Protein AF-A0AAW1QXX3-F1 (afdb_monomer_lite)

Secondary structure (DSSP, 8-state):
-HHHHHHHHHHHHHHHHHHHHHHH--SSHHHHHHHHHHHHHHHHHHHHHHHHHHHHHHHHHHHHHHHHHHHHHHHHHHHHHHHHHHHHHHHT--S-HHHHHHHHHHHHHTSTT--EEEEESS--EES-GGG-TTPPPTTSS---S-EEEEEEESSSS-EEEEEEEE--TTTS-SSPPPHHHHHHHHHHHHHHHHHHHHHHHHHHHHHHS----HHHHHHHHHHHHHHHHHHTS----------------HHHHHHHHHHHHHHHHHHHHHHHHHHHHHHHHHHHHHHHHHH-SS--HHHHHHHHHHHHHTT----SHHHHHHHHHSHHHHHHHHT--TTTHHHH-----

pLDDT: mean 86.52, std 12.19, range [36.91, 98.19]

Foldseek 3Di:
DVVVVCCVPCVVLQVVLLVVLVVVVDPDSVVSSVVSSVVVVVVVVVVVVVVVVVVVVVVVVVVVVVVVVVVVVVVVVVLVVLLVVLLVVLLPDDFFLVVSQVSLQVSLVPDAFWLGKHKAFDADFFQWLVVDPPDQDPVNDDWAATKHKDFQALDDPRGPMIIIIINTPPRGDSHGDDPVSNVSNNSSSVSSSVSLNVLVVVLVVLVPPDPPQVLVVVLVVLVVVVVVVVVPDPPDPDPPDDDDDDPPDVVNVVVVVVVVVVVVVSVVVSLLSVLVSCVSCLVVVLSNLSSPPDDDPVRVVVLQVLCVLLVHHDDDSVVSSVLSNDPVSNVSSNPVDPVVVVVVPPPPD

Organism: NCBI:txid381761

Sequence (349 aa):
MDVQYLQRMVGDGLAQGCAAVTAAQPDAPVEALAVYLQGQQARVRHAEALRDAERQAVAARTQALQAAEGAARAAAAEAAAQREAALAGLLACTSDVFGLYQQAVDACMALKGVGAAYVAAAALDIPNVAYEPGTVFFRRFPRVGALHAVAVHAGEADTHALLCVDTLLPCGSGAALSSGDRGFMRQVAERMRAVLAGMLAAQAAARAAPLGVPQLEELEALERKSQAEQAHAPKEADPEEPKQASESTPEAEAQAVAAMQARLDSALGMLAHAQAAVAAVRDAAVAEVRLLLHAPPGTCFLMQAVLAALHQSSKTWPACRAELLGSAFWAAVAVHDASAASSEQGLSL

Structure (mmCIF, N/CA/C/O backbone):
data_AF-A0AAW1QXX3-F1
#
_entry.id   AF-A0AAW1QXX3-F1
#
loop_
_atom_site.group_PDB
_atom_site.id
_atom_site.type_symbol
_atom_site.label_atom_id
_atom_site.label_alt_id
_atom_site.label_comp_id
_atom_site.label_asym_id
_atom_site.label_entity_id
_atom_site.label_seq_id
_atom_site.pdbx_PDB_ins_code
_atom_site.Cartn_x
_atom_site.Cartn_y
_atom_site.Cartn_z
_atom_site.occupancy
_atom_site.B_iso_or_equiv
_atom_site.auth_seq_id
_atom_site.auth_comp_id
_atom_site.auth_asym_id
_atom_site.auth_atom_id
_atom_site.pdbx_PDB_model_num
ATOM 1 N N . MET A 1 1 ? 25.186 -2.367 -83.196 1.00 65.88 1 MET A N 1
ATOM 2 C CA . MET A 1 1 ? 24.753 -2.035 -81.816 1.00 65.88 1 MET A CA 1
ATOM 3 C C . MET A 1 1 ? 25.874 -2.238 -80.793 1.00 65.88 1 MET A C 1
ATOM 5 O O . MET A 1 1 ? 25.728 -1.804 -79.658 1.00 65.88 1 MET A O 1
ATOM 9 N N . ASP A 1 2 ? 27.018 -2.802 -81.182 1.00 82.94 2 ASP A N 1
ATOM 10 C CA . ASP A 1 2 ? 28.006 -3.316 -80.222 1.00 82.94 2 ASP A CA 1
ATOM 11 C C . ASP A 1 2 ? 28.905 -2.242 -79.606 1.00 82.94 2 ASP A C 1
ATOM 13 O O . ASP A 1 2 ? 29.304 -2.355 -78.452 1.00 82.94 2 ASP A O 1
ATOM 17 N N . VAL A 1 3 ? 29.156 -1.145 -80.328 1.00 90.50 3 VAL A N 1
ATOM 18 C CA . VAL A 1 3 ? 30.026 -0.061 -79.841 1.00 90.50 3 VAL A CA 1
ATOM 19 C C . VAL A 1 3 ? 29.435 0.625 -78.604 1.00 90.50 3 VAL A C 1
ATOM 21 O O . VAL A 1 3 ? 30.139 0.815 -77.619 1.00 90.50 3 VAL A O 1
ATOM 24 N N . GLN A 1 4 ? 28.134 0.937 -78.609 1.00 92.44 4 GLN A N 1
ATOM 25 C CA . GLN A 1 4 ? 27.473 1.573 -77.460 1.00 92.44 4 GLN A CA 1
ATOM 26 C C . GLN A 1 4 ? 27.360 0.629 -76.257 1.00 92.44 4 GLN A C 1
ATOM 28 O O . GLN A 1 4 ? 27.454 1.076 -75.116 1.00 92.44 4 GLN A O 1
ATOM 33 N N . TYR A 1 5 ? 27.171 -0.670 -76.501 1.00 92.69 5 TYR A N 1
ATOM 34 C CA . TYR A 1 5 ? 27.140 -1.679 -75.445 1.00 92.69 5 TYR A CA 1
ATOM 35 C C . TYR A 1 5 ? 28.506 -1.804 -74.757 1.00 92.69 5 TYR A C 1
ATOM 37 O O . TYR A 1 5 ? 28.590 -1.712 -73.534 1.00 92.69 5 TYR A O 1
ATOM 45 N N . LEU A 1 6 ? 29.588 -1.913 -75.537 1.00 91.12 6 LEU A N 1
ATOM 46 C CA . LEU A 1 6 ? 30.953 -1.986 -75.007 1.00 91.12 6 LEU A CA 1
ATOM 47 C C . LEU A 1 6 ? 31.357 -0.700 -74.277 1.00 91.12 6 LEU A C 1
ATOM 49 O O . LEU A 1 6 ? 31.899 -0.768 -73.175 1.00 91.12 6 LEU A O 1
ATOM 53 N N . GLN A 1 7 ? 31.031 0.469 -74.834 1.00 93.25 7 GLN A N 1
ATOM 54 C CA . GLN A 1 7 ? 31.285 1.754 -74.175 1.00 93.25 7 GLN A CA 1
ATOM 55 C C . GLN A 1 7 ? 30.587 1.849 -72.813 1.00 93.25 7 GLN A C 1
ATOM 57 O O . GLN A 1 7 ? 31.207 2.290 -71.852 1.00 93.25 7 GLN A O 1
ATOM 62 N N . ARG A 1 8 ? 29.335 1.387 -72.699 1.00 94.00 8 ARG A N 1
ATOM 63 C CA . ARG A 1 8 ? 28.586 1.418 -71.431 1.00 94.00 8 ARG A CA 1
ATOM 64 C C . ARG A 1 8 ? 29.075 0.402 -70.402 1.00 94.00 8 ARG A C 1
ATOM 66 O O . ARG A 1 8 ? 29.039 0.697 -69.216 1.00 94.00 8 ARG A O 1
ATOM 73 N N . MET A 1 9 ? 29.485 -0.789 -70.835 1.00 91.88 9 MET A N 1
ATOM 74 C CA . MET A 1 9 ? 29.829 -1.882 -69.918 1.00 91.88 9 MET A CA 1
ATOM 75 C C . MET A 1 9 ? 31.265 -1.809 -69.401 1.00 91.88 9 MET A C 1
ATOM 77 O O . MET A 1 9 ? 31.511 -2.152 -68.248 1.00 91.88 9 MET A O 1
ATOM 81 N N . VAL A 1 10 ? 32.216 -1.403 -70.249 1.00 94.00 10 VAL A N 1
ATOM 82 C CA . VAL A 1 10 ? 33.651 -1.445 -69.913 1.00 94.00 10 VAL A CA 1
ATOM 83 C C . VAL A 1 10 ? 34.390 -0.139 -70.177 1.00 94.00 10 VAL A C 1
ATOM 85 O O . VAL A 1 10 ? 35.541 -0.027 -69.767 1.00 94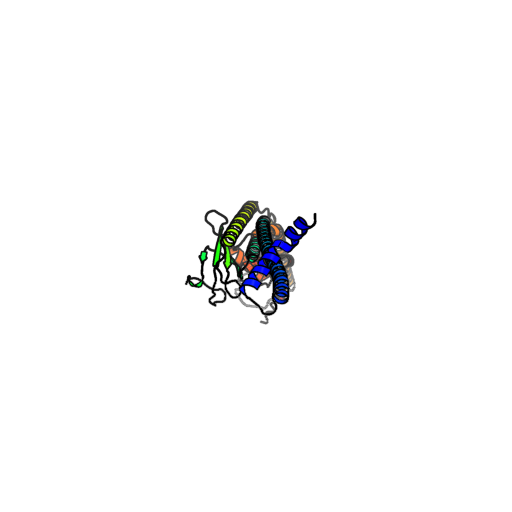.00 10 VAL A O 1
ATOM 88 N N . GLY A 1 11 ? 33.761 0.843 -70.834 1.00 94.19 11 GLY A N 1
ATOM 89 C CA . GLY A 1 11 ? 34.428 2.065 -71.292 1.00 94.19 11 GLY A CA 1
ATOM 90 C C . GLY A 1 11 ? 35.169 2.806 -70.180 1.00 94.19 11 GLY A C 1
ATOM 91 O O . GLY A 1 11 ? 36.365 3.052 -70.311 1.00 94.19 11 GLY A O 1
ATOM 92 N N . ASP A 1 12 ? 34.495 3.083 -69.064 1.00 94.25 12 ASP A N 1
ATOM 93 C CA . ASP A 1 12 ? 35.073 3.870 -67.968 1.00 94.25 12 ASP A CA 1
ATOM 94 C C . ASP A 1 12 ? 36.167 3.110 -67.205 1.00 94.25 12 ASP A C 1
ATOM 96 O O . ASP A 1 12 ? 37.239 3.657 -66.944 1.00 94.25 12 ASP A O 1
ATOM 100 N N . GLY A 1 13 ? 35.928 1.834 -66.881 1.00 94.44 13 GLY A N 1
ATOM 101 C CA . GLY A 1 13 ? 36.907 0.995 -66.181 1.00 94.44 13 GLY A CA 1
ATOM 102 C C . GLY A 1 13 ? 38.162 0.752 -67.019 1.00 94.44 13 GLY A C 1
ATOM 103 O O . GLY A 1 13 ? 39.280 0.885 -66.521 1.00 94.44 13 GLY A O 1
ATOM 104 N N . LEU A 1 14 ? 37.989 0.476 -68.318 1.00 96.44 14 LEU A N 1
ATOM 105 C CA . LEU A 1 14 ? 39.098 0.286 -69.251 1.00 96.44 14 LEU A CA 1
ATOM 106 C C . LEU A 1 14 ? 39.882 1.586 -69.459 1.00 96.44 14 LEU A C 1
ATOM 108 O O . LEU A 1 14 ? 41.107 1.554 -69.424 1.00 96.44 14 LEU A O 1
ATOM 112 N N . ALA A 1 15 ? 39.208 2.730 -69.619 1.00 97.44 15 ALA A N 1
ATOM 113 C CA . ALA A 1 15 ? 39.870 4.027 -69.762 1.00 97.44 15 ALA A CA 1
ATOM 114 C C . ALA A 1 15 ? 40.703 4.394 -68.520 1.00 97.44 15 ALA A C 1
ATOM 116 O O . ALA A 1 15 ? 41.858 4.803 -68.655 1.00 97.44 15 ALA A O 1
ATOM 117 N N . GLN A 1 16 ? 40.155 4.198 -67.315 1.00 96.81 16 GLN A N 1
ATOM 118 C CA . GLN A 1 16 ? 40.867 4.430 -66.051 1.00 96.81 16 GLN A CA 1
ATOM 119 C C . GLN A 1 16 ? 42.049 3.472 -65.867 1.00 96.81 16 GLN A C 1
ATOM 121 O O . GLN A 1 16 ? 43.128 3.899 -65.456 1.00 96.81 16 GLN A O 1
ATOM 126 N N . GLY A 1 17 ? 41.868 2.195 -66.211 1.00 97.31 17 GLY A N 1
ATOM 127 C CA . GLY A 1 17 ? 42.937 1.201 -66.163 1.00 97.31 17 GLY A CA 1
ATOM 128 C C . GLY A 1 17 ? 44.068 1.516 -67.134 1.00 97.31 17 GLY A C 1
ATOM 129 O O . GLY A 1 17 ? 45.230 1.517 -66.733 1.00 97.31 17 GLY A O 1
ATOM 130 N N . CYS A 1 18 ? 43.745 1.862 -68.384 1.00 97.44 18 CYS A N 1
ATOM 131 C CA . CYS A 1 18 ? 44.732 2.288 -69.373 1.00 97.44 18 CYS A CA 1
ATOM 132 C C . CYS A 1 18 ? 45.512 3.513 -68.881 1.00 97.44 18 CYS A C 1
ATOM 134 O O . CYS A 1 18 ? 46.738 3.497 -68.920 1.00 97.44 18 CYS A O 1
ATOM 136 N N . ALA A 1 19 ? 44.828 4.530 -68.342 1.00 97.69 19 ALA A N 1
ATOM 137 C CA . ALA A 1 19 ? 45.480 5.713 -67.780 1.00 97.69 19 ALA A CA 1
ATOM 138 C C . ALA A 1 19 ? 46.432 5.369 -66.617 1.00 97.69 19 ALA A C 1
ATOM 140 O O . ALA A 1 19 ? 47.554 5.876 -66.568 1.00 97.69 19 ALA A O 1
ATOM 141 N N . ALA A 1 20 ? 46.020 4.477 -65.708 1.00 97.12 20 ALA A N 1
ATOM 142 C CA . ALA A 1 20 ? 46.848 4.030 -64.587 1.00 97.12 20 ALA A CA 1
ATOM 143 C C . ALA A 1 20 ? 48.096 3.253 -65.047 1.00 97.12 20 ALA A C 1
ATOM 145 O O . ALA A 1 20 ? 49.189 3.480 -64.530 1.00 97.12 20 ALA A O 1
ATOM 146 N N . VAL A 1 21 ? 47.956 2.376 -66.046 1.00 97.81 21 VAL A N 1
ATOM 147 C CA . VAL A 1 21 ? 49.076 1.613 -66.624 1.00 97.81 21 VAL A CA 1
ATOM 148 C C . VAL A 1 21 ? 50.040 2.530 -67.376 1.00 97.81 21 VAL A C 1
ATOM 150 O O . VAL A 1 21 ? 51.250 2.398 -67.211 1.00 97.81 21 VAL A O 1
ATOM 153 N N . THR A 1 22 ? 49.530 3.497 -68.148 1.00 97.62 22 THR A N 1
ATOM 154 C CA . THR A 1 22 ? 50.363 4.504 -68.827 1.00 97.62 22 THR A CA 1
ATOM 155 C C . THR A 1 22 ? 51.183 5.323 -67.832 1.00 97.62 22 THR A C 1
ATOM 157 O O . THR A 1 22 ? 52.349 5.602 -68.097 1.00 97.62 22 THR A O 1
ATOM 160 N N . ALA A 1 23 ? 50.603 5.678 -66.682 1.00 96.75 23 ALA A N 1
ATOM 161 C CA . ALA A 1 23 ? 51.307 6.417 -65.637 1.00 96.75 23 ALA A CA 1
ATOM 162 C C . ALA A 1 23 ? 52.401 5.584 -64.942 1.00 96.75 23 ALA A C 1
ATOM 164 O O . ALA A 1 23 ? 53.439 6.130 -64.579 1.00 96.75 23 ALA A O 1
ATOM 165 N N . ALA A 1 24 ? 52.180 4.279 -64.758 1.00 96.44 24 ALA A N 1
ATOM 166 C CA . ALA A 1 24 ? 53.107 3.391 -64.055 1.00 96.44 24 ALA A CA 1
ATOM 167 C C . ALA A 1 24 ? 54.228 2.809 -64.939 1.00 96.44 24 ALA A C 1
ATOM 169 O O . ALA A 1 24 ? 55.239 2.376 -64.397 1.00 96.44 24 ALA A O 1
ATOM 170 N N . GLN A 1 25 ? 54.045 2.781 -66.266 1.00 96.31 25 GLN A N 1
ATOM 171 C CA . GLN A 1 25 ? 54.985 2.220 -67.255 1.00 96.31 25 GLN A CA 1
ATOM 172 C C . GLN A 1 25 ? 55.567 0.836 -66.882 1.00 96.31 25 GLN A C 1
ATOM 174 O O . GLN A 1 25 ? 56.785 0.670 -66.852 1.00 96.31 25 GLN A O 1
ATOM 179 N N . PRO A 1 26 ? 54.730 -0.174 -66.581 1.00 96.88 26 PRO A N 1
ATOM 180 C CA . PRO A 1 26 ? 55.217 -1.507 -66.235 1.00 96.88 26 PRO A CA 1
ATOM 181 C C . PRO A 1 26 ? 55.776 -2.244 -67.463 1.00 96.88 26 PRO A C 1
ATOM 183 O O . PRO A 1 26 ? 55.286 -2.058 -68.577 1.00 96.88 26 PRO A O 1
ATOM 186 N N . ASP A 1 27 ? 56.716 -3.167 -67.241 1.00 97.38 27 ASP A N 1
ATOM 187 C CA . ASP A 1 27 ? 57.318 -3.995 -68.302 1.00 97.38 27 ASP A CA 1
ATOM 188 C C . ASP A 1 27 ? 56.286 -4.879 -69.038 1.00 97.38 27 ASP A C 1
ATOM 190 O O . ASP A 1 27 ? 56.450 -5.196 -70.216 1.00 97.38 27 ASP A O 1
ATOM 194 N N . ALA A 1 28 ? 55.188 -5.238 -68.359 1.00 97.56 28 ALA A N 1
ATOM 195 C CA . ALA A 1 28 ? 54.074 -6.024 -68.894 1.00 97.56 28 ALA A CA 1
ATOM 196 C C . ALA A 1 28 ? 52.734 -5.251 -68.785 1.00 97.56 28 ALA A C 1
ATOM 198 O O . ALA A 1 28 ? 51.940 -5.491 -67.868 1.00 97.56 28 ALA A O 1
ATOM 199 N N . PRO A 1 29 ? 52.430 -4.314 -69.707 1.00 95.69 29 PRO A N 1
ATOM 200 C CA . PRO A 1 29 ? 51.282 -3.405 -69.585 1.00 95.69 29 PRO A CA 1
ATOM 201 C C . PRO A 1 29 ? 49.917 -4.099 -69.652 1.00 95.69 29 PRO A C 1
ATOM 203 O O . PRO A 1 29 ? 48.974 -3.665 -68.991 1.00 95.69 29 PRO A O 1
ATOM 206 N N . VAL A 1 30 ? 49.797 -5.194 -70.409 1.00 97.00 30 VAL A N 1
ATOM 207 C CA . VAL A 1 30 ? 48.538 -5.951 -70.520 1.00 97.00 30 VAL A CA 1
ATOM 208 C C . VAL A 1 30 ? 48.231 -6.710 -69.227 1.00 97.00 30 VAL A C 1
ATOM 210 O O . VAL A 1 30 ? 47.093 -6.691 -68.761 1.00 97.00 30 VAL A O 1
ATOM 213 N N . GLU A 1 31 ? 49.241 -7.328 -68.610 1.00 96.81 31 GLU A N 1
ATOM 214 C CA . GLU A 1 31 ? 49.087 -8.013 -67.321 1.00 96.81 31 GLU A CA 1
ATOM 215 C C . GLU A 1 31 ? 48.754 -7.014 -66.210 1.00 96.81 31 GLU A C 1
ATOM 217 O O . GLU A 1 31 ? 47.824 -7.235 -65.433 1.00 96.81 31 GLU A O 1
ATOM 222 N N . ALA A 1 32 ? 49.434 -5.863 -66.193 1.00 96.25 32 ALA A N 1
ATOM 223 C CA . ALA A 1 32 ? 49.144 -4.784 -65.254 1.00 96.25 32 ALA A CA 1
ATOM 224 C C . ALA A 1 32 ? 47.707 -4.248 -65.397 1.00 96.25 32 ALA A C 1
ATOM 226 O O . ALA A 1 32 ? 47.039 -4.014 -64.388 1.00 96.25 32 ALA A O 1
ATOM 227 N N . LEU A 1 33 ? 47.197 -4.107 -66.629 1.00 96.31 33 LEU A N 1
ATOM 228 C CA . LEU A 1 33 ? 45.808 -3.708 -66.886 1.00 96.31 33 LEU A CA 1
ATOM 229 C C . LEU A 1 33 ? 44.807 -4.760 -66.389 1.00 96.31 33 LEU A C 1
ATOM 231 O O . LEU A 1 33 ? 43.801 -4.409 -65.772 1.00 96.31 33 LEU A O 1
ATOM 235 N N . ALA A 1 34 ? 45.080 -6.046 -66.620 1.00 96.31 34 ALA A N 1
ATOM 236 C CA . ALA A 1 34 ? 44.228 -7.134 -66.144 1.00 96.31 34 ALA A CA 1
ATOM 237 C C . ALA A 1 34 ? 44.153 -7.165 -64.607 1.00 96.31 34 ALA A C 1
ATOM 239 O O . ALA A 1 34 ? 43.057 -7.224 -64.044 1.00 96.31 34 ALA A O 1
ATOM 240 N N . VAL A 1 35 ? 45.301 -7.044 -63.928 1.00 96.62 35 VAL A N 1
ATOM 241 C CA . VAL A 1 35 ? 45.383 -6.952 -62.460 1.00 96.62 35 VAL A CA 1
ATOM 242 C C . VAL A 1 35 ? 44.643 -5.715 -61.946 1.00 96.62 35 VAL A C 1
ATOM 244 O O . VAL A 1 35 ? 43.907 -5.805 -60.960 1.00 96.62 35 VAL A O 1
ATOM 247 N N . TYR A 1 36 ? 44.775 -4.572 -62.628 1.00 96.94 36 TYR A N 1
ATOM 248 C CA . TYR A 1 36 ? 44.049 -3.351 -62.278 1.00 96.94 36 TYR A CA 1
ATOM 249 C C . TYR A 1 36 ? 42.531 -3.558 -62.317 1.00 96.94 36 TYR A C 1
ATOM 251 O O . TYR A 1 36 ? 41.851 -3.265 -61.333 1.00 96.94 36 TYR A O 1
ATOM 259 N N . LEU A 1 37 ? 41.996 -4.088 -63.422 1.00 96.25 37 LEU A N 1
ATOM 260 C CA . LEU A 1 37 ? 40.551 -4.276 -63.600 1.00 96.25 37 LEU A CA 1
ATOM 261 C C . LEU A 1 37 ? 39.976 -5.278 -62.587 1.00 96.25 37 LEU A C 1
ATOM 263 O O . LEU A 1 37 ? 38.908 -5.038 -62.019 1.00 96.25 37 LEU A O 1
ATOM 267 N N . GLN A 1 38 ? 40.706 -6.358 -62.289 1.00 95.44 38 GLN A N 1
ATOM 268 C CA . GLN A 1 38 ? 40.337 -7.304 -61.229 1.00 95.44 38 GLN A CA 1
ATOM 269 C C . GLN A 1 38 ? 40.319 -6.630 -59.848 1.00 95.44 38 GLN A C 1
ATOM 271 O O . GLN A 1 38 ? 39.362 -6.787 -59.084 1.00 95.44 38 GLN A O 1
ATOM 276 N N . GLY A 1 39 ? 41.341 -5.825 -59.542 1.00 95.25 39 GLY A N 1
ATOM 277 C CA . GLY A 1 39 ? 41.413 -5.048 -58.306 1.00 95.25 39 GLY A CA 1
ATOM 278 C C . GLY A 1 39 ? 40.286 -4.020 -58.183 1.00 95.25 39 GLY A C 1
ATOM 279 O O . GLY A 1 39 ? 39.710 -3.862 -57.105 1.00 95.25 39 GLY A O 1
ATOM 280 N N . GLN A 1 40 ? 39.920 -3.351 -59.279 1.00 94.62 40 GLN A N 1
ATOM 281 C CA . GLN A 1 40 ? 38.809 -2.400 -59.318 1.00 94.62 40 GLN A CA 1
ATOM 282 C C . GLN A 1 40 ? 37.475 -3.094 -59.024 1.00 94.62 40 GLN A C 1
ATOM 284 O O . GLN A 1 40 ? 36.719 -2.623 -58.172 1.00 94.62 40 GLN A O 1
ATOM 289 N N . GLN A 1 41 ? 37.207 -4.242 -59.652 1.00 94.69 41 GLN A N 1
ATOM 290 C CA . GLN A 1 41 ? 35.987 -5.011 -59.404 1.00 94.69 41 GLN A CA 1
ATOM 291 C C . GLN A 1 41 ? 35.882 -5.473 -57.942 1.00 94.69 41 GLN A C 1
ATOM 293 O O . GLN A 1 41 ? 34.813 -5.372 -57.337 1.00 94.69 41 GLN A O 1
ATOM 298 N N . ALA A 1 42 ? 36.988 -5.937 -57.348 1.00 95.19 42 ALA A N 1
ATOM 299 C CA . ALA A 1 42 ? 37.031 -6.325 -55.939 1.00 95.19 42 ALA A CA 1
ATOM 300 C C . ALA A 1 42 ? 36.762 -5.136 -54.998 1.00 95.19 42 ALA A C 1
ATOM 302 O O . ALA A 1 42 ? 35.992 -5.268 -54.046 1.00 95.19 42 ALA A O 1
ATOM 303 N N . ARG A 1 43 ? 37.337 -3.958 -55.286 1.00 95.00 43 ARG A N 1
ATOM 304 C CA . ARG A 1 43 ? 37.113 -2.727 -54.505 1.00 95.00 43 ARG A CA 1
ATOM 305 C C . ARG A 1 43 ? 35.662 -2.260 -54.553 1.00 95.00 43 ARG A C 1
ATOM 307 O O . ARG A 1 43 ? 35.134 -1.884 -53.512 1.00 95.00 43 ARG A O 1
ATOM 314 N N . VAL A 1 44 ? 35.019 -2.301 -55.723 1.00 94.25 44 VAL A N 1
ATOM 315 C CA . VAL A 1 44 ? 33.600 -1.926 -55.867 1.00 94.25 44 VAL A CA 1
ATOM 316 C C . VAL A 1 44 ? 32.715 -2.864 -55.050 1.00 94.25 44 VAL A C 1
ATOM 318 O O . VAL A 1 44 ? 31.955 -2.386 -54.215 1.00 94.25 44 VAL A O 1
ATOM 321 N N . ARG A 1 45 ? 32.890 -4.186 -55.193 1.00 96.06 45 ARG A N 1
ATOM 322 C CA . ARG A 1 45 ? 32.130 -5.180 -54.411 1.00 96.06 45 ARG A CA 1
ATOM 323 C C . ARG A 1 45 ? 32.322 -5.010 -52.906 1.00 96.06 45 ARG A C 1
ATOM 325 O O . ARG A 1 45 ? 31.362 -5.090 -52.151 1.00 96.06 45 ARG A O 1
ATOM 332 N N . HIS A 1 46 ? 33.555 -4.762 -52.466 1.00 95.06 46 HIS A N 1
ATOM 333 C CA . HIS A 1 46 ? 33.846 -4.509 -51.057 1.00 95.06 46 HIS A CA 1
ATOM 334 C C . HIS A 1 46 ? 33.191 -3.211 -50.560 1.00 95.06 46 HIS A C 1
ATOM 336 O O . HIS A 1 46 ? 32.610 -3.193 -49.480 1.00 95.06 46 HIS A O 1
ATOM 342 N N . ALA A 1 47 ? 33.239 -2.132 -51.347 1.00 95.19 47 ALA A N 1
ATOM 343 C CA . ALA A 1 47 ? 32.594 -0.867 -51.000 1.00 95.19 47 ALA A CA 1
ATOM 344 C C . ALA A 1 47 ? 31.061 -0.983 -50.940 1.00 95.19 47 ALA A C 1
ATOM 346 O O . ALA A 1 47 ? 30.440 -0.388 -50.061 1.00 95.19 47 ALA A O 1
ATOM 347 N N . GLU A 1 48 ? 30.446 -1.750 -51.841 1.00 96.62 48 GLU A N 1
ATOM 348 C CA . GLU A 1 48 ? 29.012 -2.063 -51.804 1.00 96.62 48 GLU A CA 1
ATOM 349 C C . GLU A 1 48 ? 28.656 -2.890 -50.567 1.00 96.62 48 GLU A C 1
ATOM 351 O O . GLU A 1 48 ? 27.768 -2.496 -49.815 1.00 96.62 48 GLU A O 1
ATOM 356 N N . ALA A 1 49 ? 29.415 -3.955 -50.285 1.00 96.94 49 ALA A N 1
ATOM 357 C CA . ALA A 1 49 ? 29.217 -4.778 -49.095 1.00 96.94 49 ALA A CA 1
ATOM 358 C C . ALA A 1 49 ? 29.341 -3.966 -47.794 1.00 96.94 49 ALA A C 1
ATOM 360 O O . ALA A 1 49 ? 28.533 -4.144 -46.885 1.00 96.94 49 ALA A O 1
ATOM 361 N N . LEU A 1 50 ? 30.306 -3.040 -47.712 1.00 96.94 50 LEU A N 1
ATOM 362 C CA . LEU A 1 50 ? 30.436 -2.127 -46.573 1.00 96.94 50 LEU A CA 1
ATOM 363 C C . LEU A 1 50 ? 29.221 -1.203 -46.436 1.00 96.94 50 LEU A C 1
ATOM 365 O O . LEU A 1 50 ? 28.686 -1.073 -45.340 1.00 96.94 50 LEU A O 1
ATOM 369 N N . ARG A 1 51 ? 28.745 -0.598 -47.531 1.00 97.75 51 ARG A N 1
ATOM 370 C CA . ARG A 1 51 ? 27.555 0.273 -47.506 1.00 97.75 51 ARG A CA 1
ATOM 371 C C . ARG A 1 51 ? 26.299 -0.484 -47.092 1.00 97.75 51 ARG A C 1
ATOM 373 O O . ARG A 1 51 ? 25.484 0.054 -46.345 1.00 97.75 51 ARG A O 1
ATOM 380 N N . ASP A 1 52 ? 26.127 -1.710 -47.568 1.00 97.38 52 ASP A N 1
ATOM 381 C CA . ASP A 1 52 ? 24.983 -2.539 -47.197 1.00 97.38 52 ASP A CA 1
ATOM 382 C C . ASP A 1 52 ? 25.070 -2.983 -45.734 1.00 97.38 52 ASP A C 1
ATOM 384 O O . ASP A 1 52 ? 24.070 -2.904 -45.018 1.00 97.38 52 ASP A O 1
ATOM 388 N N . ALA A 1 53 ? 26.263 -3.341 -45.249 1.00 97.69 53 ALA A N 1
ATOM 389 C CA . ALA A 1 53 ? 26.496 -3.631 -43.836 1.00 97.69 53 ALA A CA 1
ATOM 390 C C . ALA A 1 53 ? 26.217 -2.408 -42.942 1.00 97.69 53 ALA A C 1
ATOM 392 O O . ALA A 1 53 ? 25.546 -2.535 -41.919 1.00 97.69 53 ALA A O 1
ATOM 393 N N . GLU A 1 54 ? 26.656 -1.210 -43.339 1.00 97.44 54 GLU A N 1
ATOM 394 C CA . GLU A 1 54 ? 26.361 0.043 -42.631 1.00 97.44 54 GLU A CA 1
ATOM 395 C C . GLU A 1 54 ? 24.858 0.344 -42.604 1.00 97.44 54 GLU A C 1
ATOM 397 O O . GLU A 1 54 ? 24.310 0.669 -41.549 1.00 97.44 54 GLU A O 1
ATOM 402 N N . ARG A 1 55 ? 24.157 0.184 -43.735 1.00 98.19 55 ARG A N 1
ATOM 403 C CA . ARG A 1 55 ? 22.695 0.357 -43.807 1.00 98.19 55 ARG A CA 1
ATOM 404 C C . ARG A 1 55 ? 21.966 -0.622 -42.895 1.00 98.19 55 ARG A C 1
ATOM 406 O O . ARG A 1 55 ? 21.051 -0.212 -42.183 1.00 98.19 55 ARG A O 1
ATOM 413 N N . GLN A 1 56 ? 22.379 -1.888 -42.885 1.00 97.81 56 GLN A N 1
ATOM 414 C CA . GLN A 1 56 ? 21.814 -2.906 -42.001 1.00 97.81 56 GLN A CA 1
ATOM 415 C C . GLN A 1 56 ? 22.087 -2.586 -40.528 1.00 97.81 56 GLN A C 1
ATOM 417 O O . GLN A 1 56 ? 21.175 -2.683 -39.711 1.00 97.81 56 GLN A O 1
ATOM 422 N N . ALA A 1 57 ? 23.298 -2.138 -40.187 1.00 97.62 57 ALA A N 1
ATOM 423 C CA . ALA A 1 57 ? 23.652 -1.755 -38.822 1.00 97.62 57 ALA A CA 1
ATOM 424 C C . ALA A 1 57 ? 22.842 -0.544 -38.330 1.00 97.62 57 ALA A C 1
ATOM 426 O O . ALA A 1 57 ? 22.348 -0.549 -37.200 1.00 97.62 57 ALA A O 1
ATOM 427 N N . VAL A 1 58 ? 22.652 0.476 -39.176 1.00 98.19 58 VAL A N 1
ATOM 428 C CA . VAL A 1 58 ? 21.804 1.636 -38.856 1.00 98.19 58 VAL A CA 1
ATOM 429 C C . VAL A 1 58 ? 20.347 1.208 -38.687 1.00 98.19 58 VAL A C 1
ATOM 431 O O . VAL A 1 58 ? 19.738 1.558 -37.679 1.00 98.19 58 VAL A O 1
ATOM 434 N N . ALA A 1 59 ? 19.803 0.408 -39.609 1.00 97.88 59 ALA A N 1
ATOM 435 C CA . ALA A 1 59 ? 18.430 -0.088 -39.517 1.00 97.88 59 ALA A CA 1
ATOM 436 C C . ALA A 1 59 ? 18.201 -0.918 -38.242 1.00 97.88 59 ALA A C 1
ATOM 438 O O . ALA A 1 59 ? 17.235 -0.675 -37.518 1.00 97.88 59 ALA A O 1
ATOM 439 N N . ALA A 1 60 ? 19.123 -1.829 -37.916 1.00 97.94 60 ALA A N 1
ATOM 440 C CA . ALA A 1 60 ? 19.069 -2.637 -36.701 1.00 97.94 60 ALA A CA 1
ATOM 441 C C . ALA A 1 60 ? 19.146 -1.775 -35.433 1.00 97.94 60 ALA A C 1
ATOM 443 O O . ALA A 1 60 ? 18.382 -1.987 -34.493 1.00 97.94 60 ALA A O 1
ATOM 444 N N . ARG A 1 61 ? 20.018 -0.756 -35.410 1.00 98.00 61 ARG A N 1
ATOM 445 C CA . ARG A 1 61 ? 20.113 0.186 -34.285 1.00 98.00 61 ARG A CA 1
ATOM 446 C C . ARG A 1 61 ? 18.825 0.986 -34.111 1.00 98.00 61 ARG A C 1
ATOM 448 O O . ARG A 1 61 ? 18.354 1.122 -32.985 1.00 98.00 61 ARG A O 1
ATOM 455 N N . THR A 1 62 ? 18.245 1.497 -35.194 1.00 97.75 62 THR A N 1
ATOM 456 C CA . THR A 1 62 ? 16.971 2.228 -35.143 1.00 97.75 62 THR A CA 1
ATOM 457 C C . THR A 1 62 ? 15.842 1.330 -34.646 1.00 97.75 62 THR A C 1
ATOM 459 O O . THR A 1 62 ? 15.089 1.743 -33.767 1.00 97.75 62 THR A O 1
ATOM 462 N N . GLN A 1 63 ? 15.760 0.090 -35.133 1.00 98.12 63 GLN A N 1
ATOM 463 C CA . GLN A 1 63 ? 14.767 -0.879 -34.672 1.00 98.12 63 GLN A CA 1
ATOM 464 C C . GLN A 1 63 ? 14.947 -1.218 -33.185 1.00 98.12 63 GLN A C 1
ATOM 466 O O . GLN A 1 63 ? 13.966 -1.262 -32.446 1.00 98.12 63 GLN A O 1
ATOM 471 N N . ALA A 1 64 ? 16.186 -1.405 -32.722 1.00 97.81 64 ALA A N 1
ATOM 472 C CA . ALA A 1 64 ? 16.482 -1.669 -31.316 1.00 97.81 64 ALA A CA 1
ATOM 473 C C . ALA A 1 64 ? 16.096 -0.488 -30.410 1.00 97.81 64 ALA A C 1
ATOM 475 O O . ALA A 1 64 ? 15.525 -0.701 -29.342 1.00 97.81 64 ALA A O 1
ATOM 476 N N . LEU A 1 65 ? 16.351 0.751 -30.844 1.00 97.50 65 LEU A N 1
ATOM 477 C CA . LEU A 1 65 ? 15.934 1.953 -30.115 1.00 97.50 65 LEU A CA 1
ATOM 478 C C . LEU A 1 65 ? 14.408 2.067 -30.042 1.00 97.50 65 LEU A C 1
ATOM 480 O O . LEU A 1 65 ? 13.870 2.268 -28.958 1.00 97.50 65 LEU A O 1
ATOM 484 N N . GLN A 1 66 ? 13.704 1.860 -31.156 1.00 97.94 66 GLN A N 1
ATOM 485 C CA . GLN A 1 66 ? 12.238 1.879 -31.181 1.00 97.94 66 GLN A CA 1
ATOM 486 C C . GLN A 1 66 ? 11.630 0.782 -30.298 1.00 97.94 66 GLN A C 1
ATOM 488 O O . GLN A 1 66 ? 10.663 1.034 -29.581 1.00 97.94 66 GLN A O 1
ATOM 493 N N . ALA A 1 67 ? 12.210 -0.421 -30.306 1.00 97.75 67 ALA A N 1
ATOM 494 C CA . ALA A 1 67 ? 11.781 -1.513 -29.438 1.00 97.75 67 ALA A CA 1
ATOM 495 C C . ALA A 1 67 ? 12.019 -1.189 -27.954 1.00 97.75 67 ALA A C 1
ATOM 497 O O . ALA A 1 67 ? 11.134 -1.418 -27.131 1.00 97.75 67 ALA A O 1
ATOM 498 N N . ALA A 1 68 ? 13.175 -0.611 -27.612 1.00 97.06 68 ALA A N 1
ATOM 499 C CA . ALA A 1 68 ? 13.488 -0.190 -26.247 1.00 97.06 68 ALA A CA 1
ATOM 500 C C . ALA A 1 68 ? 12.552 0.929 -25.759 1.00 97.06 68 ALA A C 1
ATOM 502 O O . ALA A 1 68 ? 12.048 0.863 -24.639 1.00 97.06 68 ALA A O 1
ATOM 503 N N . GLU A 1 69 ? 12.261 1.922 -26.603 1.00 96.62 69 GLU A N 1
ATOM 504 C CA . GLU A 1 69 ? 11.289 2.979 -26.302 1.00 96.62 69 GLU A CA 1
ATOM 505 C C . GLU A 1 69 ? 9.872 2.422 -26.134 1.00 96.62 69 GLU A C 1
ATOM 507 O O . GLU A 1 69 ? 9.166 2.803 -25.199 1.00 96.62 69 GLU A O 1
ATOM 512 N N . GLY A 1 70 ? 9.457 1.499 -27.006 1.00 97.50 70 GLY A N 1
ATOM 513 C CA . GLY A 1 70 ? 8.167 0.817 -26.911 1.00 97.50 70 GLY A CA 1
ATOM 514 C C . GLY A 1 70 ? 8.028 0.029 -25.609 1.00 97.50 70 GLY A C 1
ATOM 515 O O . GLY A 1 70 ? 7.033 0.186 -24.901 1.00 97.50 70 GLY A O 1
ATOM 516 N N . ALA A 1 71 ? 9.050 -0.749 -25.246 1.00 96.81 71 ALA A N 1
ATOM 517 C CA . ALA A 1 71 ? 9.087 -1.502 -23.995 1.00 96.81 71 ALA A CA 1
ATOM 518 C C . ALA A 1 71 ? 9.066 -0.580 -22.764 1.00 96.81 71 ALA A C 1
ATOM 520 O O . ALA A 1 71 ? 8.321 -0.834 -21.819 1.00 96.81 71 ALA A O 1
ATOM 521 N N . ALA A 1 72 ? 9.819 0.525 -22.789 1.00 95.06 72 ALA A N 1
ATOM 522 C CA . ALA A 1 72 ? 9.821 1.508 -21.707 1.00 95.06 72 ALA A CA 1
ATOM 523 C C . ALA A 1 72 ? 8.447 2.177 -21.527 1.00 95.06 72 ALA A C 1
ATOM 525 O O . ALA A 1 72 ? 7.987 2.342 -20.397 1.00 95.06 72 ALA A O 1
ATOM 526 N N . ARG A 1 73 ? 7.761 2.520 -22.628 1.00 96.38 73 ARG A N 1
ATOM 527 C CA . ARG A 1 73 ? 6.395 3.070 -22.587 1.00 96.38 73 ARG A CA 1
ATOM 528 C C . ARG A 1 73 ? 5.385 2.057 -22.055 1.00 96.38 73 ARG A C 1
ATOM 530 O O . ARG A 1 73 ? 4.559 2.428 -21.227 1.00 96.38 73 ARG A O 1
ATOM 537 N N . ALA A 1 74 ? 5.462 0.801 -22.495 1.00 96.31 74 ALA A N 1
ATOM 538 C CA . ALA A 1 74 ? 4.582 -0.262 -22.016 1.00 96.31 74 ALA A CA 1
ATOM 539 C C . ALA A 1 74 ? 4.759 -0.505 -20.508 1.00 96.31 74 ALA A C 1
ATOM 541 O O . ALA A 1 74 ? 3.775 -0.501 -19.773 1.00 96.31 74 ALA A O 1
ATOM 542 N N . ALA A 1 75 ? 6.005 -0.601 -20.031 1.00 94.06 75 ALA A N 1
ATOM 543 C CA . ALA A 1 75 ? 6.305 -0.757 -18.608 1.00 94.06 75 ALA A CA 1
ATOM 544 C C . ALA A 1 75 ? 5.821 0.440 -17.768 1.00 94.06 75 ALA A C 1
ATOM 546 O O . ALA A 1 75 ? 5.301 0.261 -16.669 1.00 94.06 75 ALA A O 1
ATOM 547 N N . ALA A 1 76 ? 5.951 1.668 -18.284 1.00 92.44 76 ALA A N 1
ATOM 548 C CA . ALA A 1 76 ? 5.430 2.858 -17.613 1.00 92.44 76 ALA A CA 1
ATOM 549 C C . ALA A 1 76 ? 3.892 2.866 -17.541 1.00 92.44 76 ALA A C 1
ATOM 551 O O . ALA A 1 76 ? 3.333 3.239 -16.509 1.00 92.44 76 ALA A O 1
ATOM 552 N N . ALA A 1 77 ? 3.211 2.437 -18.608 1.00 95.75 77 ALA A N 1
ATOM 553 C CA . ALA A 1 77 ? 1.754 2.327 -18.640 1.00 95.75 77 ALA A CA 1
ATOM 554 C C . ALA A 1 77 ? 1.239 1.252 -17.671 1.00 95.75 77 ALA A C 1
ATOM 556 O O . ALA A 1 77 ? 0.279 1.495 -16.942 1.00 95.75 77 ALA A O 1
ATOM 557 N N . GLU A 1 78 ? 1.904 0.098 -17.608 1.00 95.12 78 GLU A N 1
ATOM 558 C CA . GLU A 1 78 ? 1.581 -0.964 -16.652 1.00 95.12 78 GLU A CA 1
ATOM 559 C C . GLU A 1 78 ? 1.769 -0.490 -15.204 1.00 95.12 78 GLU A C 1
ATOM 561 O O . GLU A 1 78 ? 0.866 -0.646 -14.383 1.00 95.12 78 GLU A O 1
ATOM 566 N N . ALA A 1 79 ? 2.889 0.174 -14.900 1.00 91.69 79 ALA A N 1
ATOM 567 C CA . ALA A 1 79 ? 3.132 0.741 -13.574 1.00 91.69 79 ALA A CA 1
ATOM 568 C C . ALA A 1 79 ? 2.079 1.796 -13.186 1.00 91.69 79 ALA A C 1
ATOM 570 O O . ALA A 1 79 ? 1.659 1.856 -12.030 1.00 91.69 79 ALA A O 1
ATOM 571 N N . ALA A 1 80 ? 1.623 2.620 -14.136 1.00 93.56 80 ALA A N 1
ATOM 572 C CA . ALA A 1 80 ? 0.542 3.576 -13.905 1.00 93.56 80 ALA A CA 1
ATOM 573 C C . ALA A 1 80 ? -0.803 2.875 -13.640 1.00 93.56 80 ALA A C 1
ATOM 575 O O . ALA A 1 80 ? -1.513 3.257 -12.713 1.00 93.56 80 ALA A O 1
ATOM 576 N N . ALA A 1 81 ? -1.126 1.820 -14.394 1.00 95.19 81 ALA A N 1
ATOM 577 C CA . ALA A 1 81 ? -2.342 1.034 -14.191 1.00 95.19 81 ALA A CA 1
ATOM 578 C C . ALA A 1 81 ? -2.354 0.321 -12.828 1.00 95.19 81 ALA A C 1
ATOM 580 O O . ALA A 1 81 ? -3.374 0.323 -12.142 1.00 95.19 81 ALA A O 1
ATOM 581 N N . GLN A 1 82 ? -1.218 -0.236 -12.399 1.00 94.94 82 GLN A N 1
ATOM 582 C CA . GLN A 1 82 ? -1.072 -0.853 -11.076 1.00 94.94 82 GLN A CA 1
ATOM 583 C C . GLN A 1 82 ? -1.274 0.163 -9.944 1.00 94.94 82 GLN A C 1
ATOM 585 O O . GLN A 1 82 ? -1.956 -0.136 -8.964 1.00 94.94 82 GLN A O 1
ATOM 590 N N . ARG A 1 83 ? -0.733 1.381 -10.089 1.00 95.62 83 ARG A N 1
ATOM 591 C CA . ARG A 1 83 ? -0.955 2.480 -9.133 1.00 95.62 83 ARG A CA 1
ATOM 592 C C . ARG A 1 83 ? -2.429 2.845 -9.030 1.00 95.62 83 ARG A C 1
ATOM 594 O O . ARG A 1 83 ? -2.946 2.945 -7.923 1.00 95.62 83 ARG A O 1
ATOM 601 N N . GLU A 1 84 ? -3.107 2.999 -10.162 1.00 95.38 84 GLU A N 1
ATOM 602 C CA . GLU A 1 84 ? -4.533 3.330 -10.175 1.00 95.38 84 GLU A CA 1
ATOM 603 C C . GLU A 1 84 ? -5.378 2.216 -9.542 1.00 95.38 84 GLU A C 1
ATOM 605 O O . GLU A 1 84 ? -6.253 2.488 -8.721 1.00 95.38 84 GLU A O 1
ATOM 610 N N . ALA A 1 85 ? -5.066 0.951 -9.841 1.00 95.06 85 ALA A N 1
ATOM 611 C CA . ALA A 1 85 ? -5.725 -0.196 -9.222 1.00 95.06 85 ALA A CA 1
ATOM 612 C C . ALA A 1 85 ? -5.524 -0.229 -7.697 1.00 95.06 85 ALA A C 1
ATOM 614 O O . ALA A 1 85 ? -6.473 -0.496 -6.959 1.00 95.06 85 ALA A O 1
ATOM 615 N N . ALA A 1 86 ? -4.322 0.095 -7.211 1.00 94.31 86 ALA A N 1
ATOM 616 C CA . ALA A 1 86 ? -4.045 0.195 -5.780 1.00 94.31 86 ALA A CA 1
ATOM 617 C C . ALA A 1 86 ? -4.848 1.330 -5.115 1.00 94.31 86 ALA A C 1
ATOM 619 O O . ALA A 1 86 ? -5.436 1.127 -4.053 1.00 94.31 86 ALA A O 1
ATOM 620 N N . LEU A 1 87 ? -4.943 2.502 -5.758 1.00 95.50 87 LEU A N 1
ATOM 621 C CA . LEU A 1 87 ? -5.758 3.624 -5.268 1.00 95.50 87 LEU A CA 1
ATOM 622 C C . LEU A 1 87 ? -7.251 3.281 -5.229 1.00 95.50 87 LEU A C 1
ATOM 624 O O . LEU A 1 87 ? -7.938 3.639 -4.270 1.00 95.50 87 LEU A O 1
ATOM 628 N N . ALA A 1 88 ? -7.751 2.570 -6.241 1.00 94.12 88 ALA A N 1
ATOM 629 C CA . ALA A 1 88 ? -9.124 2.078 -6.267 1.00 94.12 88 ALA A CA 1
ATOM 630 C C . ALA A 1 88 ? -9.383 1.051 -5.152 1.00 94.12 88 ALA A C 1
ATOM 632 O O . ALA A 1 88 ? -10.429 1.099 -4.506 1.00 94.12 88 ALA A O 1
ATOM 633 N N . GLY A 1 89 ? -8.413 0.171 -4.876 1.00 93.00 89 GLY A N 1
ATOM 634 C CA . GLY A 1 89 ? -8.480 -0.804 -3.785 1.00 93.00 89 GLY A CA 1
ATOM 635 C C . GLY A 1 89 ? -8.652 -0.154 -2.411 1.00 93.00 89 GLY A C 1
ATOM 636 O O . GLY A 1 89 ? -9.495 -0.597 -1.634 1.00 93.00 89 GLY A O 1
ATOM 637 N N . LEU A 1 90 ? -7.938 0.947 -2.147 1.00 92.94 90 LEU A N 1
ATOM 638 C CA . LEU A 1 90 ? -8.061 1.695 -0.888 1.00 92.94 90 LEU A CA 1
ATOM 639 C C . LEU A 1 90 ? -9.475 2.231 -0.665 1.00 92.94 90 LEU A C 1
ATOM 641 O O . LEU A 1 90 ? -10.003 2.129 0.437 1.00 92.94 90 LEU A O 1
ATOM 645 N N . LEU A 1 91 ? -10.102 2.774 -1.712 1.00 92.06 91 LEU A N 1
ATOM 646 C CA . LEU A 1 91 ? -11.468 3.299 -1.639 1.00 92.06 91 LEU A CA 1
ATOM 647 C C . LEU A 1 91 ? -12.515 2.210 -1.376 1.00 92.06 91 LEU A C 1
ATOM 649 O O . LEU A 1 91 ? -13.570 2.504 -0.821 1.00 92.06 91 LEU A O 1
ATOM 653 N N . ALA A 1 92 ? -12.230 0.966 -1.762 1.00 91.44 92 ALA A N 1
ATOM 654 C CA . ALA A 1 92 ? -13.102 -0.177 -1.510 1.00 91.44 92 ALA A CA 1
ATOM 655 C C . ALA A 1 92 ? -12.947 -0.759 -0.091 1.00 91.44 92 ALA A C 1
ATOM 657 O O . ALA A 1 92 ? -13.684 -1.675 0.278 1.00 91.44 92 ALA A O 1
ATOM 658 N N . CYS A 1 93 ? -12.003 -0.263 0.715 1.00 90.00 93 CYS A N 1
ATOM 659 C CA . CYS A 1 93 ? -11.782 -0.754 2.068 1.00 90.00 93 CYS A CA 1
ATOM 660 C C . CYS A 1 93 ? -12.892 -0.278 3.017 1.00 90.00 93 CYS A C 1
ATOM 662 O O . CYS A 1 93 ? -12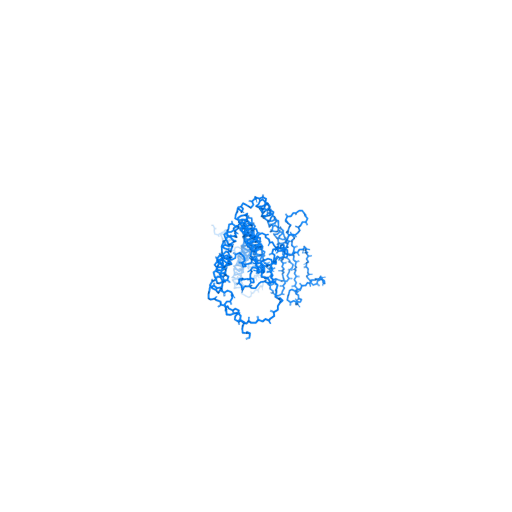.986 0.904 3.339 1.00 90.00 93 CYS A O 1
ATOM 664 N N . THR A 1 94 ? -13.719 -1.207 3.499 1.00 80.38 94 THR A N 1
ATOM 665 C CA . THR A 1 94 ? -14.825 -0.909 4.430 1.00 80.38 94 THR A CA 1
ATOM 666 C C . THR A 1 94 ? -14.706 -1.617 5.780 1.00 80.38 94 THR A C 1
ATOM 668 O O . THR A 1 94 ? -15.578 -1.464 6.631 1.00 80.38 94 THR A O 1
ATOM 671 N N . SER A 1 95 ? -13.663 -2.423 5.987 1.00 76.56 95 SER A N 1
ATOM 672 C CA . SER A 1 95 ? -13.608 -3.378 7.098 1.00 76.56 95 SER A CA 1
ATOM 673 C C . SER A 1 95 ? -13.040 -2.794 8.394 1.00 76.56 95 SER A C 1
ATOM 675 O O . SER A 1 95 ? -13.655 -2.937 9.450 1.00 76.56 95 SER A O 1
ATOM 677 N N . ASP A 1 96 ? -11.850 -2.196 8.329 1.00 88.25 96 ASP A N 1
ATOM 678 C CA . ASP A 1 96 ? -11.039 -1.801 9.484 1.00 88.25 96 ASP A CA 1
ATOM 679 C C . ASP A 1 96 ? -10.031 -0.705 9.079 1.00 88.25 96 ASP A C 1
ATOM 681 O O . ASP A 1 96 ? -9.419 -0.784 8.013 1.00 88.25 96 ASP A O 1
ATOM 685 N N . VAL A 1 97 ? -9.803 0.271 9.962 1.00 88.56 97 VAL A N 1
ATOM 686 C CA . VAL A 1 97 ? -8.731 1.277 9.875 1.00 88.56 97 VAL A CA 1
ATOM 687 C C . VAL A 1 97 ? -7.347 0.637 9.701 1.00 88.56 97 VAL A C 1
ATOM 689 O O . VAL A 1 97 ? -6.561 1.083 8.870 1.00 88.56 97 VAL A O 1
ATOM 692 N N . PHE A 1 98 ? -7.034 -0.438 10.427 1.00 87.69 98 PHE A N 1
ATOM 693 C CA . PHE A 1 98 ? -5.759 -1.150 10.273 1.00 87.69 98 PHE A CA 1
ATOM 694 C C . PHE A 1 98 ? -5.675 -1.898 8.941 1.00 87.69 98 PHE A C 1
ATOM 696 O O . PHE A 1 98 ? -4.601 -1.969 8.348 1.00 87.69 98 PHE A O 1
ATOM 703 N N . GLY A 1 99 ? -6.806 -2.406 8.442 1.00 90.25 99 GLY A N 1
ATOM 704 C CA . GLY A 1 99 ? -6.892 -2.985 7.102 1.00 90.25 99 GLY A CA 1
ATOM 705 C C . GLY A 1 99 ? -6.593 -1.943 6.023 1.00 90.25 99 GLY A C 1
ATOM 706 O O . GLY A 1 99 ? -5.801 -2.203 5.119 1.00 90.25 99 GLY A O 1
ATOM 707 N N . LEU A 1 100 ? -7.147 -0.737 6.169 1.00 92.31 100 LEU A N 1
ATOM 708 C CA . LEU A 1 100 ? -6.843 0.407 5.308 1.00 92.31 100 LEU A CA 1
ATOM 709 C C . LEU A 1 100 ? -5.356 0.786 5.372 1.00 92.31 100 LEU A C 1
ATOM 711 O O . LEU A 1 100 ? -4.737 1.029 4.338 1.00 92.31 100 LEU A O 1
ATOM 715 N N . TYR A 1 101 ? -4.764 0.812 6.569 1.00 92.81 101 TYR A N 1
ATOM 716 C CA . TYR A 1 101 ? -3.340 1.117 6.744 1.00 92.81 101 TYR A CA 1
ATOM 717 C C . TYR A 1 101 ? -2.450 0.070 6.085 1.00 92.81 101 TYR A C 1
ATOM 719 O O . TYR A 1 101 ? -1.497 0.435 5.402 1.00 92.81 101 TYR A O 1
ATOM 727 N N . GLN A 1 102 ? -2.778 -1.214 6.237 1.00 92.62 102 GLN A N 1
ATOM 728 C CA . GLN A 1 102 ? -2.029 -2.289 5.598 1.00 92.62 102 GLN A CA 1
ATOM 729 C C . GLN A 1 102 ? -2.106 -2.187 4.072 1.00 92.62 102 GLN A C 1
ATOM 731 O O . GLN A 1 102 ? -1.072 -2.225 3.418 1.00 92.62 102 GLN A O 1
ATOM 736 N N . GLN A 1 103 ? -3.293 -1.955 3.503 1.00 94.25 103 GLN A N 1
ATOM 737 C CA . GLN A 1 103 ? -3.437 -1.761 2.055 1.00 94.25 103 GLN A CA 1
ATOM 738 C C . GLN A 1 103 ? -2.647 -0.548 1.546 1.00 94.25 103 GLN A C 1
ATOM 740 O O . GLN A 1 103 ? -2.073 -0.598 0.459 1.00 94.25 103 GLN A O 1
ATOM 745 N N . ALA A 1 104 ? -2.586 0.537 2.323 1.00 94.62 104 ALA A N 1
ATOM 746 C CA . ALA A 1 104 ? -1.798 1.715 1.969 1.00 94.62 104 ALA A CA 1
ATOM 747 C C . ALA A 1 104 ? -0.292 1.425 2.007 1.00 94.62 104 ALA A C 1
ATOM 749 O O . ALA A 1 104 ? 0.439 1.831 1.103 1.00 94.62 104 ALA A O 1
ATOM 750 N N . VAL A 1 105 ? 0.164 0.683 3.020 1.00 95.12 105 VAL A N 1
ATOM 751 C CA . VAL A 1 105 ? 1.546 0.197 3.112 1.00 95.12 105 VAL A CA 1
ATOM 752 C C . VAL A 1 105 ? 1.874 -0.704 1.927 1.00 95.12 105 VAL A C 1
ATOM 754 O O . VAL A 1 105 ? 2.883 -0.468 1.270 1.00 95.12 105 VAL A O 1
ATOM 757 N N . ASP A 1 106 ? 1.016 -1.668 1.597 1.00 95.06 106 ASP A N 1
ATOM 758 C CA . ASP A 1 106 ? 1.219 -2.593 0.477 1.00 95.06 106 ASP A CA 1
ATOM 759 C C . ASP A 1 106 ? 1.293 -1.842 -0.863 1.00 95.06 106 ASP A C 1
ATOM 761 O O . ASP A 1 106 ? 2.185 -2.095 -1.677 1.00 95.06 106 ASP A O 1
ATOM 765 N N . ALA A 1 107 ? 0.421 -0.846 -1.063 1.00 94.50 107 ALA A N 1
ATOM 766 C CA . ALA A 1 107 ? 0.448 0.030 -2.232 1.00 94.50 107 ALA A CA 1
ATOM 767 C C . ALA A 1 107 ? 1.768 0.815 -2.344 1.00 94.50 107 ALA A C 1
ATOM 769 O O . ALA A 1 107 ? 2.312 0.966 -3.440 1.00 94.50 107 ALA A O 1
ATOM 770 N N . CYS A 1 108 ? 2.312 1.299 -1.225 1.00 94.56 108 CYS A N 1
ATOM 771 C CA . CYS A 1 108 ? 3.602 1.989 -1.194 1.00 94.56 108 CYS A CA 1
ATOM 772 C C . CYS A 1 108 ? 4.801 1.043 -1.339 1.00 94.56 108 CYS A C 1
ATOM 774 O O . CYS A 1 108 ? 5.782 1.410 -1.982 1.00 94.56 108 CYS A O 1
ATOM 776 N N . MET A 1 109 ? 4.731 -0.171 -0.792 1.00 95.69 109 MET A N 1
ATOM 777 C CA . MET A 1 109 ? 5.778 -1.191 -0.923 1.00 95.69 109 MET A CA 1
ATOM 778 C C . MET A 1 109 ? 5.950 -1.675 -2.365 1.00 95.69 109 MET A C 1
ATOM 780 O O . MET A 1 109 ? 7.040 -2.102 -2.738 1.00 95.69 109 MET A O 1
ATOM 784 N N . ALA A 1 110 ? 4.911 -1.568 -3.198 1.00 93.06 110 ALA A N 1
ATOM 785 C CA . ALA A 1 110 ? 4.992 -1.864 -4.627 1.00 93.06 110 ALA A CA 1
ATOM 786 C C . ALA A 1 110 ? 5.822 -0.834 -5.428 1.00 93.06 110 ALA A C 1
ATOM 788 O O . ALA A 1 110 ? 6.129 -1.059 -6.602 1.00 93.06 110 ALA A O 1
ATOM 789 N N . LEU A 1 111 ? 6.203 0.301 -4.829 1.00 90.75 111 LEU A N 1
ATOM 790 C CA . LEU A 1 111 ? 7.039 1.304 -5.486 1.00 90.75 111 LEU A CA 1
ATOM 791 C C . LEU A 1 111 ? 8.489 0.824 -5.617 1.00 90.75 111 LEU A C 1
ATOM 793 O O . LEU A 1 111 ? 9.111 0.313 -4.686 1.00 90.75 111 LEU A O 1
ATOM 797 N N . LYS A 1 112 ? 9.076 1.056 -6.793 1.00 89.75 112 LYS A N 1
ATOM 798 C CA . LYS A 1 112 ? 10.446 0.635 -7.088 1.00 89.75 112 LYS A CA 1
ATOM 799 C C . LYS A 1 112 ? 11.457 1.360 -6.191 1.00 89.75 112 LYS A C 1
ATOM 801 O O . LYS A 1 112 ? 11.544 2.583 -6.209 1.00 89.75 112 LYS A O 1
ATOM 806 N N . GLY A 1 113 ? 12.292 0.593 -5.489 1.00 87.44 113 GLY A N 1
ATOM 807 C CA . GLY A 1 113 ? 13.413 1.121 -4.699 1.00 87.44 113 GLY A CA 1
ATOM 808 C C . GLY A 1 113 ? 13.066 1.525 -3.264 1.00 87.44 113 GLY A C 1
ATOM 809 O O . GLY A 1 113 ? 13.964 1.989 -2.551 1.00 87.44 113 GLY A O 1
ATOM 810 N N . VAL A 1 114 ? 11.810 1.327 -2.850 1.00 91.38 114 VAL A N 1
ATOM 811 C CA . VAL A 1 114 ? 11.370 1.415 -1.455 1.00 91.38 114 VAL A CA 1
ATOM 812 C C . VAL A 1 114 ? 11.924 0.230 -0.670 1.00 91.38 114 VAL A C 1
ATOM 814 O O . VAL A 1 114 ? 11.839 -0.910 -1.119 1.00 91.38 114 VAL A O 1
ATOM 817 N N . GLY A 1 115 ? 12.525 0.513 0.488 1.00 88.69 115 GLY A N 1
ATOM 818 C CA . GLY A 1 115 ? 13.018 -0.513 1.410 1.00 88.69 115 GLY A CA 1
ATOM 819 C C . GLY A 1 115 ? 11.993 -0.885 2.475 1.00 88.69 115 GLY A C 1
ATOM 820 O O . GLY A 1 115 ? 11.913 -2.048 2.873 1.00 88.69 115 GLY A O 1
ATOM 821 N N . ALA A 1 116 ? 11.212 0.097 2.927 1.00 92.94 116 ALA A N 1
ATOM 822 C CA . ALA A 1 116 ? 10.124 -0.091 3.873 1.00 92.94 116 ALA A CA 1
ATOM 823 C C . ALA A 1 116 ? 9.055 1.002 3.722 1.00 92.94 116 ALA A C 1
ATOM 825 O O . ALA A 1 116 ? 9.345 2.141 3.346 1.00 92.94 116 ALA A O 1
ATOM 826 N N . ALA A 1 117 ? 7.820 0.647 4.070 1.00 91.50 117 ALA A N 1
ATOM 827 C CA . ALA A 1 117 ? 6.700 1.557 4.243 1.00 91.50 117 ALA A CA 1
ATOM 828 C C . ALA A 1 117 ? 5.990 1.217 5.560 1.00 91.50 117 ALA A C 1
ATOM 830 O O . ALA A 1 117 ? 5.912 0.050 5.947 1.00 91.50 117 ALA A O 1
ATOM 831 N N . TYR A 1 118 ? 5.521 2.232 6.279 1.00 91.38 118 TYR A N 1
ATOM 832 C CA . TYR A 1 118 ? 4.875 2.070 7.581 1.00 91.38 118 TYR A CA 1
ATOM 833 C C . TYR A 1 118 ? 3.938 3.237 7.883 1.00 91.38 118 TYR A C 1
ATOM 835 O O . TYR A 1 118 ? 4.058 4.311 7.295 1.00 91.38 118 TYR A O 1
ATOM 843 N N . VAL A 1 119 ? 3.010 3.024 8.822 1.00 87.81 119 VAL A N 1
ATOM 844 C CA . VAL A 1 119 ? 2.091 4.064 9.295 1.00 87.81 119 VAL A CA 1
ATOM 845 C C . VAL A 1 119 ? 2.423 4.470 10.732 1.00 87.81 119 VAL A C 1
ATOM 847 O O . VAL A 1 119 ? 2.609 3.612 11.592 1.00 87.81 119 VAL A O 1
ATOM 850 N N . ALA A 1 120 ? 2.520 5.775 10.990 1.00 83.38 120 ALA A N 1
ATOM 851 C CA . ALA A 1 120 ? 2.808 6.359 12.310 1.00 83.38 120 ALA A CA 1
ATOM 852 C C . ALA A 1 120 ? 1.885 7.564 12.598 1.00 83.38 120 ALA A C 1
ATOM 854 O O . ALA A 1 120 ? 0.915 7.761 11.881 1.00 83.38 120 ALA A O 1
ATOM 855 N N . ALA A 1 121 ? 2.144 8.369 13.633 1.00 60.41 121 ALA A N 1
ATOM 856 C CA . ALA A 1 121 ? 1.406 9.609 13.933 1.00 60.41 121 ALA A CA 1
ATOM 857 C C . ALA A 1 121 ? 2.381 10.818 13.971 1.00 60.41 121 ALA A C 1
ATOM 859 O O . ALA A 1 121 ? 3.408 10.694 14.631 1.00 60.41 121 ALA A O 1
ATOM 860 N N . ALA A 1 122 ? 2.062 11.946 13.287 1.00 54.69 122 ALA A N 1
ATOM 861 C CA . ALA A 1 122 ? 2.794 13.255 13.147 1.00 54.69 122 ALA A CA 1
ATOM 862 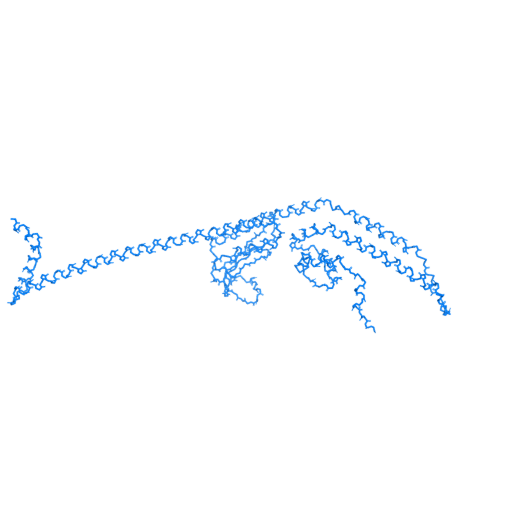C C . ALA A 1 122 ? 3.769 13.558 11.946 1.00 54.69 122 ALA A C 1
ATOM 864 O O . ALA A 1 122 ? 4.810 12.950 11.774 1.00 54.69 122 ALA A O 1
ATOM 865 N N . ALA A 1 123 ? 3.482 14.573 11.115 1.00 49.62 123 ALA A N 1
ATOM 866 C CA . ALA A 1 123 ? 4.052 14.735 9.755 1.00 49.62 123 ALA A CA 1
ATOM 867 C C . ALA A 1 123 ? 5.526 15.184 9.654 1.00 49.62 123 ALA A C 1
ATOM 869 O O . ALA A 1 123 ? 5.950 16.030 10.438 1.00 49.62 123 ALA A O 1
ATOM 870 N N . LEU A 1 124 ? 6.278 14.679 8.650 1.00 65.56 124 LEU A N 1
ATOM 871 C CA . LEU A 1 124 ? 7.691 15.036 8.407 1.00 65.56 124 LEU A CA 1
ATOM 872 C C . LEU A 1 124 ? 8.206 14.653 6.989 1.00 65.56 124 LEU A C 1
ATOM 874 O O . LEU A 1 124 ? 7.956 13.547 6.526 1.00 65.56 124 LEU A O 1
ATOM 878 N N . ASP A 1 125 ? 8.979 15.512 6.309 1.00 66.38 125 ASP A N 1
ATOM 879 C CA . ASP A 1 125 ? 9.669 15.181 5.039 1.00 66.38 125 ASP A CA 1
ATOM 880 C C . ASP A 1 125 ? 11.183 15.391 5.188 1.00 66.38 125 ASP A C 1
ATOM 882 O O . ASP A 1 125 ? 11.612 16.505 5.491 1.00 66.38 125 ASP A O 1
ATOM 886 N N . ILE A 1 126 ? 11.991 14.339 4.996 1.00 72.31 126 ILE A N 1
ATOM 887 C CA . ILE A 1 126 ? 13.450 14.386 5.174 1.00 72.31 126 ILE A CA 1
ATOM 888 C C . ILE A 1 126 ? 14.156 13.827 3.925 1.00 72.31 126 ILE A C 1
ATOM 890 O O . ILE A 1 126 ? 14.262 12.606 3.748 1.00 72.31 126 ILE A O 1
ATOM 894 N N . PRO A 1 127 ? 14.742 14.688 3.071 1.00 53.91 127 PRO A N 1
ATOM 895 C CA . PRO A 1 127 ? 15.368 14.248 1.823 1.00 53.91 127 PRO A CA 1
ATOM 896 C C . PRO A 1 127 ? 16.608 13.370 2.044 1.00 53.91 127 PRO A C 1
ATOM 898 O O . PRO A 1 127 ? 16.935 12.549 1.189 1.00 53.91 127 PRO A O 1
ATOM 901 N N . ASN A 1 128 ? 17.292 13.527 3.181 1.00 77.06 128 ASN A N 1
ATOM 902 C CA . ASN A 1 128 ? 18.376 12.653 3.618 1.00 77.06 128 ASN A CA 1
ATOM 903 C C . ASN A 1 128 ? 18.399 12.578 5.148 1.00 77.06 128 ASN A C 1
ATOM 905 O O . ASN A 1 128 ? 18.671 13.576 5.817 1.00 77.06 128 ASN A O 1
ATOM 909 N N . VAL A 1 129 ? 18.155 11.385 5.696 1.00 78.56 129 VAL A N 1
ATOM 910 C CA . VAL A 1 129 ? 18.070 11.167 7.152 1.00 78.56 129 VAL A CA 1
ATOM 911 C C . VAL A 1 129 ? 19.370 11.478 7.895 1.00 78.56 129 VAL A C 1
ATOM 913 O O . VAL A 1 129 ? 19.339 11.756 9.088 1.00 78.56 129 VAL A O 1
ATOM 916 N N . ALA A 1 130 ? 20.513 11.472 7.202 1.00 71.81 130 ALA A N 1
ATOM 917 C CA . ALA A 1 130 ? 21.804 11.805 7.797 1.00 71.81 130 ALA A CA 1
ATOM 918 C C . ALA A 1 130 ? 21.957 13.300 8.132 1.00 71.81 130 ALA A C 1
ATOM 920 O O . ALA A 1 130 ? 22.847 13.653 8.902 1.00 71.81 130 ALA A O 1
ATOM 921 N N . TYR A 1 131 ? 21.125 14.176 7.556 1.00 81.56 131 TYR A N 1
ATOM 922 C CA . TYR A 1 131 ? 21.164 15.617 7.833 1.00 81.56 131 TYR A CA 1
ATOM 923 C C . TYR A 1 131 ? 20.297 16.022 9.022 1.00 81.56 131 TYR A C 1
ATOM 925 O O . TYR A 1 131 ? 20.449 17.130 9.525 1.00 81.56 131 TYR A O 1
ATOM 933 N N . GLU A 1 132 ? 19.433 15.123 9.493 1.00 83.25 132 GLU A N 1
ATOM 934 C CA . GLU A 1 132 ? 18.474 15.418 10.547 1.00 83.25 132 GLU A CA 1
ATOM 935 C C . GLU A 1 132 ? 18.892 14.770 11.872 1.00 83.25 132 GLU A C 1
ATOM 937 O O . GLU A 1 132 ? 18.684 13.564 12.061 1.00 83.25 132 GLU A O 1
ATOM 942 N N . PRO A 1 133 ? 19.450 15.547 12.826 1.00 80.12 133 PRO A N 1
ATOM 943 C CA . PRO A 1 133 ? 19.952 15.016 14.094 1.00 80.12 133 PRO A CA 1
ATOM 944 C C . PRO A 1 133 ? 18.840 14.450 14.991 1.00 80.12 133 PRO A C 1
ATOM 946 O O . PRO A 1 133 ? 19.126 13.683 15.906 1.00 80.12 133 PRO A O 1
ATOM 949 N N . GLY A 1 134 ? 17.576 14.801 14.727 1.00 83.25 134 GLY A N 1
ATOM 950 C CA . GLY A 1 134 ? 16.405 14.264 15.425 1.00 83.25 134 GLY A CA 1
ATOM 951 C C . GLY A 1 134 ? 15.934 12.891 14.931 1.00 83.25 134 GLY A C 1
ATOM 952 O O . GLY A 1 134 ? 14.989 12.342 15.496 1.00 83.25 134 GLY A O 1
ATOM 953 N N . THR A 1 135 ? 16.551 12.322 13.889 1.00 85.00 135 THR A N 1
ATOM 954 C CA . THR A 1 135 ? 16.093 11.050 13.313 1.00 85.00 135 THR A CA 1
ATOM 955 C C . THR A 1 135 ? 16.439 9.868 14.217 1.00 85.00 135 THR A C 1
ATOM 957 O O . THR A 1 135 ? 17.608 9.564 14.459 1.00 85.00 135 THR A O 1
ATOM 960 N N . VAL A 1 136 ? 15.415 9.141 14.672 1.00 87.00 136 VAL A N 1
ATOM 961 C CA . VAL A 1 136 ? 15.578 7.925 15.479 1.00 87.00 136 VAL A CA 1
ATOM 962 C C . VAL A 1 136 ? 15.358 6.686 14.615 1.00 87.00 136 VAL A C 1
ATOM 964 O O . VAL A 1 136 ? 14.274 6.456 14.088 1.00 87.00 136 VAL A O 1
ATOM 967 N N . PHE A 1 137 ? 16.379 5.836 14.511 1.00 89.31 137 PHE A N 1
ATOM 968 C CA . PHE A 1 137 ? 16.280 4.552 13.814 1.00 89.31 137 PHE A CA 1
ATOM 969 C C . PHE A 1 137 ? 15.745 3.470 14.759 1.00 89.31 137 PHE A C 1
ATOM 971 O O . PHE A 1 137 ? 16.337 3.228 15.811 1.00 89.31 137 PHE A O 1
ATOM 978 N N . PHE A 1 138 ? 14.690 2.743 14.369 1.00 88.81 138 PHE A N 1
ATOM 979 C CA . PHE A 1 138 ? 14.070 1.709 15.219 1.00 88.81 138 PHE A CA 1
ATOM 980 C C . PHE A 1 138 ? 15.049 0.628 15.707 1.00 88.81 138 PHE A C 1
ATOM 982 O O . PHE A 1 138 ? 14.957 0.171 16.842 1.00 88.81 138 PHE A O 1
ATOM 989 N N . ARG A 1 139 ? 16.036 0.248 14.881 1.00 89.94 139 ARG A N 1
ATOM 990 C CA . ARG A 1 139 ? 17.093 -0.717 15.251 1.00 89.94 139 ARG A CA 1
ATOM 991 C C . ARG A 1 139 ? 18.326 -0.072 15.896 1.00 89.94 139 ARG A C 1
ATOM 993 O O . ARG A 1 139 ? 19.355 -0.728 16.007 1.00 89.94 139 ARG A O 1
ATOM 1000 N N . ARG A 1 140 ? 18.242 1.210 16.274 1.00 89.19 140 ARG A N 1
ATOM 1001 C CA . ARG A 1 140 ? 19.321 2.017 16.879 1.00 89.19 140 ARG A CA 1
ATOM 1002 C C . ARG A 1 140 ? 20.642 1.986 16.098 1.00 89.19 140 ARG A C 1
ATOM 1004 O O . ARG A 1 140 ? 21.707 2.184 16.668 1.00 89.19 140 ARG A O 1
ATOM 1011 N N . PHE A 1 141 ? 20.566 1.737 14.793 1.00 90.88 141 PHE A N 1
ATOM 1012 C CA . PHE A 1 141 ? 21.713 1.696 13.897 1.00 90.88 141 PHE A CA 1
ATOM 1013 C C . PHE A 1 141 ? 21.523 2.755 12.806 1.00 90.88 141 PHE A C 1
ATOM 1015 O O . PHE A 1 141 ? 20.491 2.693 12.129 1.00 90.88 141 PHE A O 1
ATOM 1022 N N . PRO A 1 142 ? 22.465 3.700 12.626 1.00 91.50 142 PRO A N 1
ATOM 1023 C CA . PRO A 1 142 ? 22.375 4.729 11.592 1.00 91.50 142 PRO A CA 1
ATOM 1024 C C . PRO A 1 142 ? 22.247 4.139 10.185 1.00 91.50 142 PRO A C 1
ATOM 1026 O O . PRO A 1 142 ? 22.903 3.152 9.845 1.00 91.50 142 PRO A O 1
ATOM 1029 N N . ARG A 1 143 ? 21.401 4.743 9.351 1.00 94.00 143 ARG A N 1
ATOM 1030 C CA . ARG A 1 143 ? 21.159 4.314 7.965 1.00 94.00 143 ARG A CA 1
ATOM 1031 C C . ARG A 1 143 ? 21.326 5.490 7.006 1.00 94.00 143 ARG A C 1
ATOM 1033 O O . ARG A 1 143 ? 21.232 6.642 7.415 1.00 94.00 143 ARG A O 1
ATOM 1040 N N . VAL A 1 144 ? 21.552 5.178 5.731 1.00 92.75 144 VAL A N 1
ATOM 1041 C CA . VAL A 1 144 ? 21.661 6.161 4.643 1.00 92.75 144 VAL A CA 1
ATOM 1042 C C . VAL A 1 144 ? 20.525 5.930 3.651 1.00 92.75 144 VAL A C 1
ATOM 1044 O O . VAL A 1 144 ? 20.283 4.790 3.249 1.00 92.75 144 VAL A O 1
ATOM 1047 N N . GLY A 1 145 ? 19.838 7.007 3.277 1.00 93.69 145 GLY A N 1
ATOM 1048 C CA . GLY A 1 145 ? 18.730 7.018 2.324 1.00 93.69 145 GLY A CA 1
ATOM 1049 C C . GLY A 1 145 ? 17.805 8.214 2.558 1.00 93.69 145 GLY A C 1
ATOM 1050 O O . GLY A 1 145 ? 18.154 9.142 3.292 1.00 93.69 145 GLY A O 1
ATOM 1051 N N . ALA A 1 146 ? 16.625 8.180 1.947 1.00 92.69 146 ALA A N 1
ATOM 1052 C CA . ALA A 1 146 ? 15.590 9.198 2.109 1.00 92.69 146 ALA A CA 1
ATOM 1053 C C . ALA A 1 146 ? 14.420 8.670 2.950 1.00 92.69 146 ALA A C 1
ATOM 1055 O O . ALA A 1 146 ? 14.138 7.470 2.931 1.00 92.69 146 ALA A O 1
ATOM 1056 N N . LEU A 1 147 ? 13.733 9.576 3.648 1.00 93.75 147 LEU A N 1
ATOM 1057 C CA . LEU A 1 147 ? 12.487 9.314 4.366 1.00 93.75 147 LEU A CA 1
ATOM 1058 C C . LEU A 1 147 ? 11.449 10.347 3.927 1.00 93.75 147 LEU A C 1
ATOM 1060 O O . LEU A 1 147 ? 11.649 11.546 4.095 1.00 93.75 147 LEU A O 1
ATOM 1064 N N . HIS A 1 148 ? 10.319 9.885 3.410 1.00 93.06 148 HIS A N 1
ATOM 1065 C CA . HIS A 1 148 ? 9.190 10.747 3.087 1.00 93.06 148 HIS A CA 1
ATOM 1066 C C . HIS A 1 148 ? 7.989 10.330 3.924 1.00 93.06 148 HIS A C 1
ATOM 1068 O O . HIS A 1 148 ? 7.618 9.156 3.903 1.00 93.06 148 HIS A O 1
ATOM 1074 N N . ALA A 1 149 ? 7.372 11.270 4.640 1.00 93.12 149 ALA A N 1
ATOM 1075 C CA . ALA A 1 149 ? 6.107 11.030 5.317 1.00 93.12 149 ALA A CA 1
ATOM 1076 C C . ALA A 1 149 ? 5.032 12.015 4.857 1.00 93.12 149 ALA A C 1
ATOM 1078 O O . ALA A 1 149 ? 5.269 13.212 4.698 1.00 93.12 149 ALA A O 1
ATOM 1079 N N . VAL A 1 150 ? 3.821 11.497 4.666 1.00 93.31 150 VAL A N 1
ATOM 1080 C CA . VAL A 1 150 ? 2.641 12.283 4.301 1.00 93.31 150 VAL A CA 1
ATOM 1081 C C . VAL A 1 150 ? 1.601 12.160 5.404 1.00 93.31 150 VAL A C 1
ATOM 1083 O O . VAL A 1 150 ? 1.265 11.057 5.831 1.00 93.31 150 VAL A O 1
ATOM 1086 N N . ALA A 1 151 ? 1.085 13.299 5.860 1.00 91.88 151 ALA A N 1
ATOM 1087 C CA . ALA A 1 151 ? 0.015 13.346 6.842 1.00 91.88 151 ALA A CA 1
ATOM 1088 C C . ALA A 1 151 ? -1.303 12.826 6.257 1.00 91.88 151 ALA A C 1
ATOM 1090 O O . ALA A 1 151 ? -1.723 13.232 5.173 1.00 91.88 151 ALA A O 1
ATOM 1091 N N . VAL A 1 152 ? -1.980 11.971 7.013 1.00 91.25 152 VAL A N 1
ATOM 1092 C CA . VAL A 1 152 ? -3.349 11.535 6.757 1.00 91.25 152 VAL A CA 1
ATOM 1093 C C . VAL A 1 152 ? -4.235 12.205 7.799 1.00 91.25 152 VAL A C 1
ATOM 1095 O O . VAL A 1 152 ? -4.198 11.879 8.989 1.00 91.25 152 VAL A O 1
ATOM 1098 N N . HIS A 1 153 ? -5.017 13.178 7.352 1.00 88.25 153 HIS A N 1
ATOM 1099 C CA . HIS A 1 153 ? -5.958 13.900 8.203 1.00 88.25 153 HIS A CA 1
ATOM 1100 C C . HIS A 1 153 ? -7.325 13.228 8.154 1.00 88.25 153 HIS A C 1
ATOM 1102 O O . HIS A 1 153 ? -7.738 12.794 7.083 1.00 88.25 153 HIS A O 1
ATOM 1108 N N . ALA A 1 154 ? -8.053 13.191 9.269 1.00 80.38 154 ALA A N 1
ATOM 1109 C CA . ALA A 1 154 ? -9.470 12.808 9.244 1.00 80.38 154 ALA A CA 1
ATOM 1110 C C . ALA A 1 154 ? -10.428 14.011 9.323 1.00 80.38 154 ALA A C 1
ATOM 1112 O O . ALA A 1 154 ? -11.629 13.859 9.124 1.00 80.38 154 ALA A O 1
ATOM 1113 N N . GLY A 1 155 ? -9.888 15.217 9.532 1.00 80.38 155 GLY A N 1
ATOM 1114 C CA . GLY A 1 155 ? -10.601 16.498 9.530 1.00 80.38 155 GLY A CA 1
ATOM 1115 C C . GLY A 1 155 ? -9.716 17.627 8.991 1.00 80.38 155 GLY A C 1
ATOM 1116 O O . GLY A 1 155 ? -8.736 17.360 8.297 1.00 80.38 155 GLY A O 1
ATOM 1117 N N . GLU A 1 156 ? -10.050 18.887 9.279 1.00 76.25 156 GLU A N 1
ATOM 1118 C CA . GLU A 1 156 ? -9.229 20.039 8.858 1.00 76.25 156 GLU A CA 1
ATOM 1119 C C . GLU A 1 156 ? -7.956 20.222 9.698 1.00 76.25 156 GLU A C 1
ATOM 1121 O O . GLU A 1 156 ? -6.950 20.679 9.164 1.00 76.25 156 GLU A O 1
ATOM 1126 N N . ALA A 1 157 ? -7.973 19.832 10.977 1.00 74.25 157 ALA A N 1
ATOM 1127 C CA . ALA A 1 157 ? -6.854 20.060 11.898 1.00 74.25 157 ALA A CA 1
ATOM 1128 C C . ALA A 1 157 ? -6.235 18.775 12.484 1.00 74.25 157 ALA A C 1
ATOM 1130 O O . ALA A 1 157 ? -5.071 18.783 12.884 1.00 74.25 157 ALA A O 1
ATOM 1131 N N . ASP A 1 158 ? -6.962 17.652 12.484 1.00 82.12 158 ASP A N 1
ATOM 1132 C CA . ASP A 1 158 ? -6.531 16.447 13.199 1.00 82.12 158 ASP A CA 1
ATOM 1133 C C . ASP A 1 158 ? -5.782 15.465 12.293 1.00 82.12 158 ASP A C 1
ATOM 1135 O O . ASP A 1 158 ? -6.365 14.757 11.461 1.00 82.12 158 ASP A O 1
ATOM 1139 N N . THR A 1 159 ? -4.462 15.395 12.488 1.00 85.56 159 THR A N 1
ATOM 1140 C CA . THR A 1 159 ? -3.605 14.367 11.879 1.00 85.56 159 THR A CA 1
ATOM 1141 C C . THR A 1 159 ? -3.855 13.033 12.573 1.00 85.56 159 THR A C 1
ATOM 1143 O O . THR A 1 159 ? -3.503 12.864 13.736 1.00 85.56 159 THR A O 1
ATOM 1146 N N . HIS A 1 160 ? -4.459 12.087 11.857 1.00 84.19 160 HIS A N 1
ATOM 1147 C CA . HIS A 1 160 ? -4.784 10.759 12.384 1.00 84.19 160 HIS A CA 1
ATOM 1148 C C . HIS A 1 160 ? -3.651 9.759 12.190 1.00 84.19 160 HIS A C 1
ATOM 1150 O O . HIS A 1 160 ? -3.418 8.899 13.035 1.00 84.19 160 HIS A O 1
ATOM 1156 N N . ALA A 1 161 ? -2.956 9.865 11.065 1.00 89.06 161 ALA A N 1
ATOM 1157 C CA . ALA A 1 161 ? -1.895 8.951 10.694 1.00 89.06 161 ALA A CA 1
ATOM 1158 C C . ALA A 1 161 ? -0.859 9.650 9.816 1.00 89.06 161 ALA A C 1
ATOM 1160 O O . ALA A 1 161 ? -1.058 10.765 9.336 1.00 89.06 161 ALA A O 1
ATOM 1161 N N . LEU A 1 162 ? 0.250 8.960 9.605 1.00 91.44 162 LEU A N 1
ATOM 1162 C CA . LEU A 1 162 ? 1.315 9.272 8.677 1.00 91.44 162 LEU A CA 1
ATOM 1163 C C . LEU A 1 162 ? 1.569 8.084 7.813 1.00 91.44 162 LEU A C 1
ATOM 1165 O O . LEU A 1 162 ? 1.797 7.004 8.337 1.00 91.44 162 LEU A O 1
ATOM 1169 N N . LEU A 1 163 ? 1.640 8.308 6.521 1.00 94.00 163 LEU A N 1
ATOM 1170 C CA . LEU A 1 163 ? 2.162 7.328 5.603 1.00 94.00 163 LEU A CA 1
ATOM 1171 C C . LEU A 1 163 ? 3.642 7.618 5.376 1.00 94.00 163 LEU A C 1
ATOM 1173 O O . LEU A 1 163 ? 3.979 8.601 4.717 1.00 94.00 163 LEU A O 1
ATOM 1177 N N . CYS A 1 164 ? 4.507 6.780 5.936 1.00 94.44 164 CYS A N 1
ATOM 1178 C CA . CYS A 1 164 ? 5.954 6.902 5.836 1.00 94.44 164 CYS A CA 1
ATOM 1179 C C . CYS A 1 164 ? 6.507 5.878 4.845 1.00 94.44 164 CYS A C 1
ATOM 1181 O O . CYS A 1 164 ? 6.134 4.705 4.877 1.00 94.44 164 CYS A O 1
ATOM 1183 N N . VAL A 1 165 ? 7.435 6.310 3.998 1.00 95.00 165 VAL A N 1
ATOM 1184 C CA . VAL A 1 165 ? 8.183 5.457 3.072 1.00 95.00 165 VAL A CA 1
ATOM 1185 C C . VAL A 1 165 ? 9.646 5.845 3.134 1.00 95.00 165 VAL A C 1
ATOM 1187 O O . VAL A 1 165 ? 9.984 7.032 3.102 1.00 95.00 165 VAL A O 1
ATOM 1190 N N . ASP A 1 166 ? 10.517 4.845 3.192 1.00 95.25 166 ASP A N 1
ATOM 1191 C CA . ASP A 1 166 ? 11.953 5.062 3.201 1.00 95.25 166 ASP A CA 1
ATOM 1192 C C . ASP A 1 166 ? 12.696 4.202 2.174 1.00 95.25 166 ASP A C 1
ATOM 1194 O O . ASP A 1 166 ? 12.246 3.142 1.723 1.00 95.25 166 ASP A O 1
ATOM 1198 N N . THR A 1 167 ? 13.860 4.705 1.775 1.00 96.31 167 THR A N 1
ATOM 1199 C CA . THR A 1 167 ? 14.774 4.038 0.844 1.00 96.31 167 THR A CA 1
ATOM 1200 C C . THR A 1 167 ? 16.057 3.596 1.544 1.00 96.31 167 THR A C 1
ATOM 1202 O O . THR A 1 167 ? 17.102 3.500 0.909 1.00 96.31 167 THR A O 1
ATOM 1205 N N . LEU A 1 168 ? 16.027 3.333 2.854 1.00 94.69 168 LEU A N 1
ATOM 1206 C CA . LEU A 1 168 ? 17.237 3.131 3.654 1.00 94.69 168 LEU A CA 1
ATOM 1207 C C . LEU A 1 168 ? 18.004 1.852 3.273 1.00 94.69 168 LEU A C 1
ATOM 1209 O O . LEU A 1 168 ? 17.452 0.751 3.232 1.00 94.69 168 LEU A O 1
ATOM 1213 N N . LEU A 1 169 ? 19.319 1.970 3.072 1.00 93.81 169 LEU A N 1
ATOM 1214 C CA . LEU A 1 169 ? 20.209 0.819 2.862 1.00 93.81 169 LEU A CA 1
ATOM 1215 C C . LEU A 1 169 ? 20.336 -0.035 4.139 1.00 93.81 169 LEU A C 1
ATOM 1217 O O . LEU A 1 169 ? 20.468 0.523 5.228 1.00 93.81 169 LEU A O 1
ATOM 1221 N N . PRO A 1 170 ? 20.393 -1.378 4.051 1.00 93.44 170 PRO A N 1
ATOM 1222 C CA . PRO A 1 170 ? 20.574 -2.169 2.830 1.00 93.44 170 PRO A CA 1
ATOM 1223 C C . PRO A 1 170 ? 19.270 -2.628 2.161 1.00 93.44 170 PRO A C 1
ATOM 1225 O O . PRO A 1 170 ? 19.333 -3.243 1.104 1.00 93.44 170 PRO A O 1
ATOM 1228 N N . CYS A 1 171 ? 18.110 -2.397 2.780 1.00 92.25 171 CYS A N 1
ATOM 1229 C CA . CYS A 1 171 ? 16.845 -2.949 2.292 1.00 92.25 171 CYS A CA 1
ATOM 1230 C C . CYS A 1 171 ? 16.269 -2.153 1.111 1.00 92.25 171 CYS A C 1
ATOM 1232 O O . CYS A 1 171 ? 15.593 -2.725 0.265 1.00 92.25 171 CYS A O 1
ATOM 1234 N N . GLY A 1 172 ? 16.526 -0.844 1.061 1.00 93.25 172 GLY A N 1
ATOM 1235 C CA . GLY A 1 172 ? 16.113 0.050 -0.018 1.00 93.25 172 GLY A CA 1
ATOM 1236 C C . GLY A 1 172 ? 17.253 0.444 -0.955 1.00 93.25 172 GLY A C 1
ATOM 1237 O O . GLY A 1 172 ? 18.375 -0.051 -0.866 1.00 93.25 172 GLY A O 1
ATOM 1238 N N . SER A 1 173 ? 16.961 1.370 -1.866 1.00 95.12 173 SER A N 1
ATOM 1239 C CA . SER A 1 173 ? 17.918 1.822 -2.889 1.00 95.12 173 SER A CA 1
ATOM 1240 C C . SER A 1 173 ? 18.992 2.798 -2.388 1.00 95.12 173 SER A C 1
ATOM 1242 O O . SER A 1 173 ? 19.985 3.020 -3.076 1.00 95.12 173 SER A O 1
ATOM 1244 N N . GLY A 1 174 ? 18.787 3.436 -1.235 1.00 94.19 174 GLY A N 1
ATOM 1245 C CA . GLY A 1 174 ? 19.587 4.557 -0.734 1.00 94.19 174 GLY A CA 1
ATOM 1246 C C . GLY A 1 174 ? 19.368 5.876 -1.486 1.00 94.19 174 GLY A C 1
ATOM 1247 O O . GLY A 1 174 ? 19.901 6.904 -1.074 1.00 94.19 174 GLY A O 1
ATOM 1248 N N . ALA A 1 175 ? 18.600 5.869 -2.579 1.00 94.44 175 ALA A N 1
ATOM 1249 C CA . ALA A 1 175 ? 18.365 7.036 -3.420 1.00 94.44 175 ALA A CA 1
ATOM 1250 C C . ALA A 1 175 ? 17.152 7.846 -2.945 1.00 94.44 175 ALA A C 1
ATOM 1252 O O . ALA A 1 175 ? 16.247 7.323 -2.294 1.00 94.44 175 ALA A O 1
ATOM 1253 N N . ALA A 1 176 ? 17.106 9.128 -3.305 1.00 94.19 176 ALA A N 1
ATOM 1254 C CA . ALA A 1 176 ? 15.919 9.945 -3.079 1.00 94.19 176 ALA A CA 1
ATOM 1255 C C . ALA A 1 176 ? 14.723 9.408 -3.885 1.00 94.19 176 ALA A C 1
ATOM 1257 O O . ALA A 1 176 ? 14.879 8.971 -5.027 1.00 94.19 176 ALA A O 1
ATOM 1258 N N . LEU A 1 177 ? 13.522 9.480 -3.305 1.00 92.81 177 LEU A N 1
ATOM 1259 C CA . LEU A 1 177 ? 12.287 9.106 -3.998 1.00 92.81 177 LEU A CA 1
ATOM 1260 C C . LEU A 1 177 ? 12.064 9.984 -5.238 1.00 92.81 177 LEU A C 1
ATOM 1262 O O . LEU A 1 177 ? 12.425 11.167 -5.254 1.00 92.81 177 LEU A O 1
ATOM 1266 N N . SER A 1 178 ? 11.437 9.435 -6.279 1.00 94.75 178 SER A N 1
ATOM 1267 C CA . SER A 1 178 ? 11.090 10.228 -7.461 1.00 94.75 178 SER A CA 1
ATOM 1268 C C . SER A 1 178 ? 9.931 11.192 -7.164 1.00 94.75 178 SER A C 1
ATOM 1270 O O . SER A 1 178 ? 9.164 11.010 -6.215 1.00 94.75 178 SER A O 1
ATOM 1272 N N . SER A 1 179 ? 9.770 12.241 -7.976 1.00 95.19 179 SER A N 1
ATOM 1273 C CA . SER A 1 179 ? 8.610 13.141 -7.865 1.00 95.19 179 SER A CA 1
ATOM 1274 C C . SER A 1 179 ? 7.286 12.412 -8.110 1.00 95.19 179 SER A C 1
ATOM 1276 O O . SER A 1 179 ? 6.295 12.724 -7.451 1.00 95.19 179 SER A O 1
ATOM 1278 N N . GLY A 1 180 ? 7.282 11.422 -9.010 1.00 95.00 180 GLY A N 1
ATOM 1279 C CA . GLY A 1 180 ? 6.124 10.573 -9.281 1.00 95.00 180 GLY A CA 1
ATOM 1280 C C . GLY A 1 180 ? 5.732 9.712 -8.081 1.00 95.00 180 GLY A C 1
ATOM 1281 O O . GLY A 1 180 ? 4.546 9.584 -7.796 1.00 95.00 180 GLY A O 1
ATOM 1282 N N . ASP A 1 181 ? 6.708 9.174 -7.347 1.00 95.44 181 ASP A N 1
ATOM 1283 C CA . ASP A 1 181 ? 6.454 8.363 -6.147 1.00 95.44 181 ASP A CA 1
ATOM 1284 C C . ASP A 1 181 ? 5.928 9.219 -4.993 1.00 95.44 181 ASP A C 1
ATOM 1286 O O . ASP A 1 181 ? 4.930 8.864 -4.372 1.00 95.44 181 ASP A O 1
ATOM 1290 N N . ARG A 1 182 ? 6.516 10.404 -4.767 1.00 95.06 182 ARG A N 1
ATOM 1291 C CA . ARG A 1 182 ? 5.978 11.375 -3.795 1.00 95.06 182 ARG A CA 1
ATOM 1292 C C . ARG A 1 182 ? 4.552 11.802 -4.148 1.00 95.06 182 ARG A C 1
ATOM 1294 O O . ARG A 1 182 ? 3.704 11.909 -3.268 1.00 95.06 182 ARG A O 1
ATOM 1301 N N . GLY A 1 183 ? 4.279 12.044 -5.432 1.00 96.06 183 GLY A N 1
ATOM 1302 C CA . GLY A 1 183 ? 2.937 12.370 -5.917 1.00 96.06 183 GLY A CA 1
ATOM 1303 C C . GLY A 1 183 ? 1.937 11.242 -5.662 1.00 96.06 183 GLY A C 1
ATOM 1304 O O . GLY A 1 183 ? 0.837 11.502 -5.184 1.00 96.06 183 GLY A O 1
ATOM 1305 N N . PHE A 1 184 ? 2.339 9.995 -5.908 1.00 96.25 184 PHE A N 1
ATOM 1306 C CA . PHE A 1 184 ? 1.524 8.820 -5.615 1.00 96.25 184 PHE A CA 1
ATOM 1307 C C . PHE A 1 184 ? 1.250 8.661 -4.112 1.00 96.25 184 PHE A C 1
ATOM 1309 O O . PHE A 1 184 ? 0.104 8.456 -3.731 1.00 96.25 184 PHE A O 1
ATOM 1316 N N . MET A 1 185 ? 2.249 8.844 -3.242 1.00 95.44 185 MET A N 1
ATOM 1317 C CA . MET A 1 185 ? 2.046 8.787 -1.786 1.00 95.44 185 MET A CA 1
ATOM 1318 C C . MET A 1 185 ? 1.032 9.818 -1.281 1.00 95.44 185 MET A C 1
ATOM 1320 O O . MET A 1 185 ? 0.224 9.506 -0.409 1.00 95.44 185 MET A O 1
ATOM 1324 N N . ARG A 1 186 ? 1.030 11.034 -1.843 1.00 95.88 186 ARG A N 1
ATOM 1325 C CA . ARG A 1 186 ? 0.003 12.038 -1.520 1.00 95.88 186 ARG A CA 1
ATOM 1326 C C . ARG A 1 186 ? -1.387 11.584 -1.941 1.00 95.88 186 ARG A C 1
ATOM 1328 O O . ARG A 1 186 ? -2.313 11.715 -1.153 1.00 95.88 186 ARG A O 1
ATOM 1335 N N . GLN A 1 187 ? -1.516 10.994 -3.128 1.00 96.50 187 GLN A N 1
ATOM 1336 C CA . GLN A 1 187 ? -2.791 10.433 -3.581 1.00 96.50 187 GLN A CA 1
ATOM 1337 C C . GLN A 1 187 ? -3.259 9.306 -2.653 1.00 96.50 187 GLN A C 1
ATOM 1339 O O . GLN A 1 187 ? -4.419 9.300 -2.256 1.00 96.50 187 GLN A O 1
ATOM 1344 N N . VAL A 1 188 ? -2.366 8.399 -2.237 1.00 96.00 188 VAL A N 1
ATOM 1345 C CA . VAL A 1 188 ? -2.682 7.358 -1.243 1.00 96.00 188 VAL A CA 1
ATOM 1346 C C . VAL A 1 188 ? -3.201 7.995 0.050 1.00 96.00 188 VAL A C 1
ATOM 1348 O O . VAL A 1 188 ? -4.282 7.633 0.510 1.00 96.00 188 VAL A O 1
ATOM 1351 N N . ALA A 1 189 ? -2.496 8.988 0.597 1.00 94.50 189 ALA A N 1
ATOM 1352 C CA . ALA A 1 189 ? -2.911 9.684 1.816 1.00 94.50 189 ALA A CA 1
ATOM 1353 C C . ALA A 1 189 ? -4.268 10.402 1.670 1.00 94.50 189 ALA A C 1
ATOM 1355 O O . ALA A 1 189 ? -5.096 10.350 2.580 1.00 94.50 189 ALA A O 1
ATOM 1356 N N . GLU A 1 190 ? -4.540 11.028 0.522 1.00 94.56 190 GLU A N 1
ATOM 1357 C CA . GLU A 1 190 ? -5.832 11.658 0.215 1.00 94.56 190 GLU A CA 1
ATOM 1358 C C . GLU A 1 190 ? -6.973 10.634 0.139 1.00 94.56 190 GLU A C 1
ATOM 1360 O O . GLU A 1 190 ? -8.060 10.876 0.672 1.00 94.56 190 GLU A O 1
ATOM 1365 N N . ARG A 1 191 ? -6.736 9.463 -0.470 1.00 95.25 191 ARG A N 1
ATOM 1366 C CA . ARG A 1 191 ? -7.722 8.369 -0.499 1.00 95.25 191 ARG A CA 1
ATOM 1367 C C . ARG A 1 191 ? -7.966 7.804 0.895 1.00 95.25 191 ARG A C 1
ATOM 1369 O O . ARG A 1 191 ? -9.122 7.643 1.276 1.00 95.25 191 ARG A O 1
ATOM 1376 N N . MET A 1 192 ? -6.909 7.580 1.678 1.00 94.12 192 MET A N 1
ATOM 1377 C CA . MET A 1 192 ? -7.033 7.164 3.078 1.00 94.12 192 MET A CA 1
ATOM 1378 C C . MET A 1 192 ? -7.857 8.168 3.885 1.00 94.12 192 MET A C 1
ATOM 1380 O O . MET A 1 192 ? -8.756 7.762 4.613 1.00 94.12 192 MET A O 1
ATOM 1384 N N . ARG A 1 193 ? -7.606 9.474 3.721 1.00 93.62 193 ARG A N 1
ATOM 1385 C CA . ARG A 1 193 ? -8.392 10.543 4.356 1.00 93.62 193 ARG A CA 1
ATOM 1386 C C . ARG A 1 193 ? -9.879 10.431 4.029 1.00 93.62 193 ARG A C 1
ATOM 1388 O O . ARG A 1 193 ? -10.699 10.518 4.938 1.00 93.62 193 ARG A O 1
ATOM 1395 N N . ALA A 1 194 ? -10.230 10.230 2.759 1.00 93.00 194 ALA A N 1
ATOM 1396 C CA . ALA A 1 194 ? -11.627 10.096 2.345 1.00 93.00 194 ALA A CA 1
ATOM 1397 C C . ALA A 1 194 ? -12.308 8.877 2.993 1.00 93.00 194 ALA A C 1
ATOM 1399 O O . ALA A 1 194 ? -13.423 8.992 3.503 1.00 93.00 194 ALA A O 1
ATOM 1400 N N . VAL A 1 195 ? -11.622 7.731 3.027 1.00 93.69 195 VAL A N 1
ATOM 1401 C CA . VAL A 1 195 ? -12.143 6.499 3.641 1.00 93.69 195 VAL A CA 1
ATOM 1402 C C . VAL A 1 195 ? -12.279 6.652 5.156 1.00 93.69 195 VAL A C 1
ATOM 1404 O O . VAL A 1 195 ? -13.332 6.336 5.706 1.00 93.69 195 VAL A O 1
ATOM 1407 N N . LEU A 1 196 ? -11.265 7.204 5.830 1.00 90.75 196 LEU A N 1
ATOM 1408 C CA . LEU A 1 196 ? -11.298 7.467 7.272 1.00 90.75 196 LEU A CA 1
ATOM 1409 C C . LEU A 1 196 ? -12.435 8.413 7.654 1.00 90.75 196 LEU A C 1
ATOM 1411 O O . LEU A 1 196 ? -13.146 8.143 8.617 1.00 90.75 196 LEU A O 1
ATOM 1415 N N . ALA A 1 197 ? -12.648 9.487 6.891 1.00 90.50 197 ALA A N 1
ATOM 1416 C CA . ALA A 1 197 ? -13.760 10.401 7.129 1.00 90.50 197 ALA A CA 1
ATOM 1417 C C . ALA A 1 197 ? -15.116 9.677 7.038 1.00 90.50 197 ALA A C 1
ATOM 1419 O O . ALA A 1 197 ? -15.975 9.874 7.896 1.00 90.50 197 ALA A O 1
ATOM 1420 N N . GLY A 1 198 ? -15.288 8.790 6.050 1.00 90.25 198 GLY A N 1
ATOM 1421 C CA . GLY A 1 198 ? -16.485 7.955 5.920 1.00 90.25 198 GLY A CA 1
ATOM 1422 C C . GLY A 1 198 ? -16.671 6.986 7.092 1.00 90.25 198 GLY A C 1
ATOM 1423 O O . GLY A 1 198 ? -17.766 6.887 7.643 1.00 90.25 198 GLY A O 1
ATOM 1424 N N . MET A 1 199 ? -15.595 6.319 7.518 1.00 89.81 199 MET A N 1
ATOM 1425 C CA . MET A 1 199 ? -15.605 5.411 8.669 1.00 89.81 199 MET A CA 1
ATOM 1426 C C . MET A 1 199 ? -15.966 6.135 9.973 1.00 89.81 199 MET A C 1
ATOM 1428 O O . MET A 1 199 ? -16.819 5.663 10.721 1.00 89.81 199 MET A O 1
ATOM 1432 N N . LEU A 1 200 ? -15.371 7.302 10.235 1.00 86.38 200 LEU A N 1
ATOM 1433 C CA . LEU A 1 200 ? -15.659 8.098 11.433 1.00 86.38 200 LEU A CA 1
ATOM 1434 C C . LEU A 1 200 ? -17.078 8.670 11.420 1.00 86.38 200 LEU A C 1
ATOM 1436 O O . LEU A 1 200 ? -17.741 8.678 12.456 1.00 86.38 200 LEU A O 1
ATOM 1440 N N . ALA A 1 201 ? -17.578 9.106 10.261 1.00 88.19 201 ALA A N 1
ATOM 1441 C CA . ALA A 1 201 ? -18.964 9.548 10.126 1.00 88.19 201 ALA A CA 1
ATOM 1442 C C . ALA A 1 201 ? -19.950 8.401 10.412 1.00 88.19 201 ALA A C 1
ATOM 1444 O O . ALA A 1 201 ? -20.914 8.588 11.156 1.00 88.19 201 ALA A O 1
ATOM 1445 N N . ALA A 1 202 ? -19.678 7.200 9.889 1.00 86.75 202 ALA A N 1
ATOM 1446 C CA . ALA A 1 202 ? -20.468 6.006 10.184 1.00 86.75 202 ALA A CA 1
ATOM 1447 C C . ALA A 1 202 ? -20.412 5.633 11.676 1.00 86.75 202 ALA A C 1
ATOM 1449 O O . ALA A 1 202 ? -21.437 5.292 12.262 1.00 86.75 202 ALA A O 1
ATOM 1450 N N . GLN A 1 203 ? -19.246 5.766 12.316 1.00 84.88 203 GLN A N 1
ATOM 1451 C CA . GLN A 1 203 ? -19.087 5.547 13.756 1.00 84.88 203 GLN A CA 1
ATOM 1452 C C . GLN A 1 203 ? -19.902 6.540 14.586 1.00 84.88 203 GLN A C 1
ATOM 1454 O O . GLN A 1 203 ? -20.580 6.146 15.532 1.00 84.88 203 GLN A O 1
ATOM 1459 N N . ALA A 1 204 ? -19.835 7.828 14.244 1.00 85.44 204 ALA A N 1
ATOM 1460 C CA . ALA A 1 204 ? -20.586 8.868 14.932 1.00 85.44 204 ALA A CA 1
ATOM 1461 C C . ALA A 1 204 ? -22.099 8.624 14.814 1.00 85.44 204 ALA A C 1
ATOM 1463 O O . ALA A 1 204 ? -22.813 8.732 15.809 1.00 85.44 204 ALA A O 1
ATOM 1464 N N . ALA A 1 205 ? -22.571 8.217 13.631 1.00 85.81 205 ALA A N 1
ATOM 1465 C CA . ALA A 1 205 ? -23.964 7.833 13.417 1.00 85.81 205 ALA A CA 1
ATOM 1466 C C . ALA A 1 205 ? -24.362 6.592 14.236 1.00 85.81 205 ALA A C 1
ATOM 1468 O O . ALA A 1 205 ? -25.422 6.589 14.856 1.00 85.81 205 ALA A O 1
ATOM 1469 N N . ALA A 1 206 ? -23.504 5.567 14.293 1.00 82.38 206 ALA A N 1
ATOM 1470 C CA . ALA A 1 206 ? -23.747 4.361 15.085 1.00 82.38 206 ALA A CA 1
ATOM 1471 C C . ALA A 1 206 ? -23.802 4.648 16.594 1.00 82.38 206 ALA A C 1
ATOM 1473 O O . ALA A 1 206 ? -24.662 4.112 17.282 1.00 82.38 206 ALA A O 1
ATOM 1474 N N . ARG A 1 207 ? -22.941 5.538 17.108 1.00 79.88 207 ARG A N 1
ATOM 1475 C CA . ARG A 1 207 ? -22.956 5.968 18.519 1.00 79.88 207 ARG A CA 1
ATOM 1476 C C . ARG A 1 207 ? -24.173 6.810 18.888 1.00 79.88 207 ARG A C 1
ATOM 1478 O O . ARG A 1 207 ? -24.586 6.805 20.041 1.00 79.88 207 ARG A O 1
ATOM 1485 N N . ALA A 1 208 ? -24.714 7.565 17.934 1.00 82.12 208 ALA A N 1
ATOM 1486 C CA . ALA A 1 208 ? -25.930 8.343 18.145 1.00 82.12 208 ALA A CA 1
ATOM 1487 C C . ALA A 1 208 ? -27.192 7.463 18.173 1.00 82.12 208 ALA A C 1
ATOM 1489 O O . ALA A 1 208 ? -28.229 7.906 18.668 1.00 82.12 208 ALA A O 1
ATOM 1490 N N . ALA A 1 209 ? -27.125 6.232 17.651 1.00 78.81 209 ALA A N 1
ATOM 1491 C CA . ALA A 1 209 ? -28.227 5.291 17.749 1.00 78.81 209 ALA A CA 1
ATOM 1492 C C . ALA A 1 209 ? -28.397 4.843 19.213 1.00 78.81 209 ALA A C 1
ATOM 1494 O O . ALA A 1 209 ? -27.407 4.499 19.864 1.00 78.81 209 ALA A O 1
ATOM 1495 N N . PRO A 1 210 ? -29.628 4.838 19.755 1.00 73.56 210 PRO A N 1
ATOM 1496 C CA . PRO A 1 210 ? -29.856 4.375 21.112 1.00 73.56 210 PRO A CA 1
ATOM 1497 C C . PRO A 1 210 ? -29.406 2.918 21.228 1.00 73.56 210 PRO A C 1
ATOM 1499 O O . PRO A 1 210 ? -29.868 2.052 20.481 1.00 73.56 210 PRO A O 1
ATOM 1502 N N . LEU A 1 211 ? -28.509 2.655 22.179 1.00 66.56 211 LEU A N 1
ATOM 1503 C CA . LEU A 1 211 ? -28.176 1.309 22.625 1.00 66.56 211 LEU A CA 1
ATOM 1504 C C . LEU A 1 211 ? -29.428 0.743 23.301 1.00 66.56 211 LEU A C 1
ATOM 1506 O O . LEU A 1 211 ? -29.639 0.915 24.497 1.00 66.56 211 LEU A O 1
ATOM 1510 N N . GLY A 1 212 ? -30.310 0.141 22.506 1.00 60.44 212 GLY A N 1
ATOM 1511 C CA . GLY A 1 212 ? -31.511 -0.532 22.980 1.00 60.44 212 GLY A CA 1
ATOM 1512 C C . GLY A 1 212 ? -31.129 -1.813 23.705 1.00 60.44 212 GLY A C 1
ATOM 1513 O O . GLY A 1 212 ? -31.275 -2.893 23.143 1.00 60.44 212 GLY A O 1
ATOM 1514 N N . VAL A 1 213 ? -30.609 -1.687 24.925 1.00 64.25 213 VAL A N 1
ATOM 1515 C CA . VAL A 1 213 ? -30.240 -2.818 25.781 1.00 64.25 213 VAL A CA 1
ATOM 1516 C C . VAL A 1 213 ? -31.240 -2.881 26.938 1.00 64.25 213 VAL A C 1
ATOM 1518 O O . VAL A 1 213 ? -30.901 -2.505 28.059 1.00 64.25 213 VAL A O 1
ATOM 1521 N N . PRO A 1 214 ? -32.485 -3.343 26.706 1.00 71.19 214 PRO A N 1
ATOM 1522 C CA . PRO A 1 214 ? -33.432 -3.598 27.794 1.00 71.19 214 PRO A CA 1
ATOM 1523 C C . PRO A 1 214 ? -32.846 -4.560 28.843 1.00 71.19 214 PRO A C 1
ATOM 1525 O O . PRO A 1 214 ? -33.196 -4.484 30.016 1.00 71.19 214 PRO A O 1
ATOM 1528 N N . GLN A 1 215 ? -31.876 -5.399 28.455 1.00 69.06 215 GLN A N 1
ATOM 1529 C CA . GLN A 1 215 ? -31.172 -6.295 29.374 1.00 69.06 215 GLN A CA 1
ATOM 1530 C C . GLN A 1 215 ? -30.344 -5.558 30.444 1.00 69.06 215 GLN A C 1
ATOM 1532 O O . GLN A 1 215 ? -30.110 -6.123 31.507 1.00 69.06 215 GLN A O 1
ATOM 1537 N N . LEU A 1 216 ? -29.894 -4.318 30.202 1.00 71.94 216 LEU A N 1
ATOM 1538 C CA . LEU A 1 216 ? -29.163 -3.526 31.204 1.00 71.94 216 LEU A CA 1
ATOM 1539 C C . LEU A 1 216 ? -30.105 -3.051 32.316 1.00 71.94 216 LEU A C 1
ATOM 1541 O O . LEU A 1 216 ? -29.764 -3.157 33.490 1.00 71.94 216 LEU A O 1
ATOM 1545 N N . GLU A 1 217 ? -31.312 -2.608 31.956 1.00 81.25 217 GLU A N 1
ATOM 1546 C CA . GLU A 1 217 ? -32.342 -2.223 32.928 1.00 81.25 217 GLU A CA 1
ATOM 1547 C C . GLU A 1 217 ? -32.793 -3.426 33.775 1.00 81.25 217 GLU A C 1
ATOM 1549 O O . GLU A 1 217 ? -32.967 -3.310 34.990 1.00 81.25 217 GLU A O 1
ATOM 1554 N N . GLU A 1 218 ? -32.930 -4.603 33.155 1.00 79.75 218 GLU A N 1
ATOM 1555 C CA . GLU A 1 218 ? -33.226 -5.858 33.858 1.00 79.75 218 GLU A CA 1
ATOM 1556 C C . GLU A 1 218 ? -32.104 -6.259 34.824 1.00 79.75 218 GLU A C 1
ATOM 1558 O O . GLU A 1 218 ? -32.381 -6.699 35.944 1.00 79.75 218 GLU A O 1
ATOM 1563 N N . LEU A 1 219 ? -30.842 -6.069 34.428 1.00 76.75 219 LEU A N 1
ATOM 1564 C CA . LEU A 1 219 ? -29.682 -6.381 35.258 1.00 76.75 219 LEU A CA 1
ATOM 1565 C C . LEU A 1 219 ? -29.576 -5.446 36.469 1.00 76.75 219 LEU A C 1
ATOM 1567 O O . LEU A 1 219 ? -29.392 -5.920 37.589 1.00 76.75 219 LEU A O 1
ATOM 1571 N N . GLU A 1 220 ? -29.791 -4.142 36.280 1.00 84.69 220 GLU A N 1
ATOM 1572 C CA . GLU A 1 220 ? -29.879 -3.184 37.390 1.00 84.69 220 GLU A CA 1
ATOM 1573 C C . GLU A 1 220 ? -31.033 -3.522 38.346 1.00 84.69 220 GLU A C 1
ATOM 1575 O O . GLU A 1 220 ? -30.910 -3.384 39.566 1.00 84.69 220 GLU A O 1
ATOM 1580 N N . ALA A 1 221 ? -32.172 -3.978 37.815 1.00 85.44 221 ALA A N 1
ATOM 1581 C CA . ALA A 1 221 ? -33.307 -4.394 38.632 1.00 85.44 221 ALA A CA 1
ATOM 1582 C C . ALA A 1 221 ? -33.001 -5.662 39.450 1.00 85.44 221 ALA A C 1
ATOM 1584 O O . ALA A 1 221 ? -33.408 -5.749 40.611 1.00 85.44 221 ALA A O 1
ATOM 1585 N N . LEU A 1 222 ? -32.283 -6.631 38.872 1.00 81.50 222 LEU A N 1
ATOM 1586 C CA . LEU A 1 222 ? -31.800 -7.831 39.565 1.00 81.50 222 LEU A CA 1
ATOM 1587 C C . LEU A 1 222 ? -30.791 -7.482 40.664 1.00 81.50 222 LEU A C 1
ATOM 1589 O O . LEU A 1 222 ? -30.904 -7.999 41.775 1.00 81.50 222 LEU A O 1
ATOM 1593 N N . GLU A 1 223 ? -29.864 -6.565 40.396 1.00 83.38 223 GLU A N 1
ATOM 1594 C CA . GLU A 1 223 ? -28.874 -6.118 41.379 1.00 83.38 223 GLU A CA 1
ATOM 1595 C C . GLU A 1 223 ? -29.529 -5.382 42.557 1.00 83.38 223 GLU A C 1
ATOM 1597 O O . GLU A 1 223 ? -29.224 -5.647 43.719 1.00 83.38 223 GLU A O 1
ATOM 1602 N N . ARG A 1 224 ? -30.514 -4.514 42.292 1.00 88.12 224 ARG A N 1
ATOM 1603 C CA . ARG A 1 224 ? -31.286 -3.862 43.365 1.00 88.12 224 ARG A CA 1
ATOM 1604 C C . ARG A 1 224 ? -32.052 -4.871 44.221 1.00 88.12 224 ARG A C 1
ATOM 1606 O O . ARG A 1 224 ? -32.130 -4.690 45.435 1.00 88.12 224 ARG A O 1
ATOM 1613 N N . LYS A 1 225 ? -32.609 -5.927 43.614 1.00 85.31 225 LYS A N 1
ATOM 1614 C CA . LYS A 1 225 ? -33.282 -7.009 44.354 1.00 85.31 225 LYS A CA 1
ATOM 1615 C C . LYS A 1 225 ? -32.300 -7.786 45.231 1.00 85.31 225 LYS A C 1
ATOM 1617 O O . LYS A 1 225 ? -32.584 -7.970 46.410 1.00 85.31 225 LYS A O 1
ATOM 1622 N N . SER A 1 226 ? -31.135 -8.163 44.703 1.00 80.69 226 SER A N 1
ATOM 1623 C CA . SER A 1 226 ? -30.135 -8.921 45.467 1.00 80.69 226 SER A CA 1
ATOM 1624 C C . SER A 1 226 ? -29.544 -8.107 46.626 1.00 80.69 226 SER A C 1
ATOM 1626 O O . SER A 1 226 ? -29.382 -8.629 47.730 1.00 80.69 226 SER A O 1
ATOM 1628 N N . GLN A 1 227 ? -29.304 -6.806 46.431 1.00 83.75 22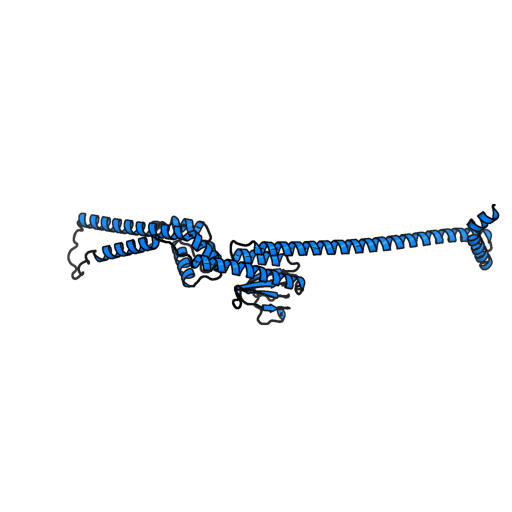7 GLN A N 1
ATOM 1629 C CA . GLN A 1 227 ? -28.873 -5.901 47.504 1.00 83.75 227 GLN A CA 1
ATOM 1630 C C . GLN A 1 227 ? -29.947 -5.738 48.593 1.00 83.75 227 GLN A C 1
ATOM 1632 O O . GLN A 1 227 ? -29.622 -5.736 49.783 1.00 83.75 227 GLN A O 1
ATOM 1637 N N . ALA A 1 228 ? -31.226 -5.639 48.213 1.00 83.75 228 ALA A N 1
ATOM 1638 C CA . ALA A 1 228 ? -32.332 -5.549 49.168 1.00 83.75 228 ALA A CA 1
ATOM 1639 C C . ALA A 1 228 ? -32.480 -6.828 50.012 1.00 83.75 228 ALA A C 1
ATOM 1641 O O . ALA A 1 228 ? -32.705 -6.745 51.219 1.00 83.75 228 ALA A O 1
ATOM 1642 N N . GLU A 1 229 ? -32.297 -8.004 49.407 1.00 79.56 229 GLU A N 1
ATOM 1643 C CA . GLU A 1 229 ? -32.316 -9.291 50.113 1.00 79.56 229 GLU A CA 1
ATOM 1644 C C . GLU A 1 229 ? -31.135 -9.439 51.086 1.00 79.56 229 GLU A C 1
ATOM 1646 O O . GLU A 1 229 ? -31.316 -9.909 52.210 1.00 79.56 229 GLU A O 1
ATOM 1651 N N . GLN A 1 230 ? -29.938 -8.966 50.718 1.00 74.44 230 GLN A N 1
ATOM 1652 C CA . GLN A 1 230 ? -28.774 -8.962 51.616 1.00 74.44 230 GLN A CA 1
ATOM 1653 C C . GLN A 1 230 ? -28.946 -8.014 52.810 1.00 74.44 230 GLN A C 1
ATOM 1655 O O . GLN A 1 230 ? -28.521 -8.343 53.916 1.00 74.44 230 GLN A O 1
ATOM 1660 N N . ALA A 1 231 ? -29.604 -6.869 52.622 1.00 76.19 231 ALA A N 1
ATOM 1661 C CA . ALA A 1 231 ? -29.877 -5.918 53.701 1.00 76.19 231 ALA A CA 1
ATOM 1662 C C . ALA A 1 231 ? -30.905 -6.429 54.733 1.00 76.19 231 ALA A C 1
ATOM 1664 O O . ALA A 1 231 ? -30.987 -5.888 55.837 1.00 76.19 231 ALA A O 1
ATOM 1665 N N . HIS A 1 232 ? -31.694 -7.453 54.390 1.00 69.62 232 HIS A N 1
ATOM 1666 C CA . HIS A 1 232 ? -32.649 -8.114 55.287 1.00 69.62 232 HIS A CA 1
ATOM 1667 C C . HIS A 1 232 ? -32.124 -9.408 55.917 1.00 69.62 232 HIS A C 1
ATOM 1669 O O . HIS A 1 232 ? -32.833 -10.020 56.719 1.00 69.62 232 HIS A O 1
ATOM 1675 N N . ALA A 1 233 ? -30.881 -9.804 55.630 1.00 68.56 233 ALA A N 1
ATOM 1676 C CA . ALA A 1 233 ? -30.233 -10.860 56.391 1.00 68.56 233 ALA A CA 1
ATOM 1677 C C . ALA A 1 233 ? -30.086 -10.405 57.862 1.00 68.56 233 ALA A C 1
ATOM 1679 O O . ALA A 1 233 ? -29.600 -9.294 58.104 1.00 68.56 233 ALA A O 1
ATOM 1680 N N . PRO A 1 234 ? -30.522 -11.212 58.850 1.00 61.47 234 PRO A N 1
ATOM 1681 C CA . PRO A 1 234 ? -30.414 -10.848 60.255 1.00 61.47 234 PRO A CA 1
ATOM 1682 C C . PRO A 1 234 ? -28.952 -10.533 60.580 1.00 61.47 234 PRO A C 1
ATOM 1684 O O . PRO A 1 234 ? -28.081 -11.372 60.361 1.00 61.47 234 PRO A O 1
ATOM 1687 N N . LYS A 1 235 ? -28.682 -9.314 61.070 1.00 62.22 235 LYS A N 1
ATOM 1688 C CA . LYS A 1 235 ? -27.365 -8.946 61.599 1.00 62.22 235 LYS A CA 1
ATOM 1689 C C . LYS A 1 235 ? -26.998 -9.971 62.666 1.00 62.22 235 LYS A C 1
ATOM 1691 O O . LYS A 1 235 ? -27.695 -10.054 63.677 1.00 62.22 235 LYS A O 1
ATOM 1696 N N . GLU A 1 236 ? -25.940 -10.739 62.423 1.00 56.34 236 GLU A N 1
ATOM 1697 C CA . GLU A 1 236 ? -25.311 -11.557 63.454 1.00 56.34 236 GLU A CA 1
ATOM 1698 C C . GLU A 1 236 ? -25.066 -10.661 64.669 1.00 56.34 236 GLU A C 1
ATOM 1700 O O . GLU A 1 236 ? -24.486 -9.577 64.559 1.00 56.34 236 GLU A O 1
ATOM 1705 N N . ALA A 1 237 ? -25.647 -11.061 65.798 1.00 54.44 237 ALA A N 1
ATOM 1706 C CA . ALA A 1 237 ? -25.550 -10.330 67.045 1.00 54.44 237 ALA A CA 1
ATOM 1707 C C . ALA A 1 237 ? -24.076 -10.211 67.466 1.00 54.44 237 ALA A C 1
ATOM 1709 O O . ALA A 1 237 ? -23.299 -11.146 67.276 1.00 54.44 237 ALA A O 1
ATOM 1710 N N . ASP A 1 238 ? -23.727 -9.047 68.016 1.00 54.06 238 ASP A N 1
ATOM 1711 C CA . ASP A 1 238 ? -22.385 -8.665 68.464 1.00 54.06 238 ASP A CA 1
ATOM 1712 C C . ASP A 1 238 ? -21.651 -9.802 69.209 1.00 54.06 238 ASP A C 1
ATOM 1714 O O . ASP A 1 238 ? -22.198 -10.354 70.172 1.00 54.06 238 ASP A O 1
ATOM 1718 N N . PRO A 1 239 ? -20.409 -10.150 68.821 1.00 56.25 239 PRO A N 1
ATOM 1719 C CA . PRO A 1 239 ? -19.616 -11.169 69.493 1.00 56.25 239 PRO A CA 1
ATOM 1720 C C . PRO A 1 239 ? -18.937 -10.592 70.748 1.00 56.25 239 PRO A C 1
ATOM 1722 O O . PRO A 1 239 ? -17.719 -10.433 70.792 1.00 56.25 239 PRO A O 1
ATOM 1725 N N . GLU A 1 240 ? -19.709 -10.314 71.799 1.00 55.16 240 GLU A N 1
ATOM 1726 C CA . GLU A 1 240 ? -19.186 -10.074 73.153 1.00 55.16 240 GLU A CA 1
ATOM 1727 C C . GLU A 1 240 ? -19.594 -11.211 74.106 1.00 55.16 240 GLU A C 1
ATOM 1729 O O . GLU A 1 240 ? -20.556 -11.108 74.854 1.00 55.16 240 GLU A O 1
ATOM 1734 N N . GLU A 1 241 ? -18.872 -12.336 74.024 1.00 51.97 241 GLU A N 1
ATOM 1735 C CA . GLU A 1 241 ? -18.266 -13.098 75.140 1.00 51.97 241 GLU A CA 1
ATOM 1736 C C . GLU A 1 241 ? -17.995 -14.565 74.726 1.00 51.97 241 GLU A C 1
ATOM 1738 O O . GLU A 1 241 ? -18.902 -15.285 74.305 1.00 51.97 241 GLU A O 1
ATOM 1743 N N . PRO A 1 242 ? -16.753 -15.073 74.867 1.00 59.25 242 PRO A N 1
ATOM 1744 C CA . PRO A 1 242 ? -16.425 -16.442 74.501 1.00 59.25 242 PRO A CA 1
ATOM 1745 C C . PRO A 1 242 ? -16.798 -17.388 75.644 1.00 59.25 242 PRO A C 1
ATOM 1747 O O . PRO A 1 242 ? -16.064 -17.481 76.630 1.00 59.25 242 PRO A O 1
ATOM 1750 N N . LYS A 1 243 ? -17.898 -18.141 75.521 1.00 52.34 243 LYS A N 1
ATOM 1751 C CA . LYS A 1 243 ? -18.097 -19.365 76.313 1.00 52.34 243 LYS A CA 1
ATOM 1752 C C . LYS A 1 243 ? -19.071 -20.348 75.663 1.00 52.34 243 LYS A C 1
ATOM 1754 O O . LYS A 1 243 ? -20.226 -20.036 75.425 1.00 52.34 243 LYS A O 1
ATOM 1759 N N . GLN A 1 244 ? -18.554 -21.571 75.548 1.00 51.31 244 GLN A N 1
ATOM 1760 C CA . GLN A 1 244 ? -19.193 -22.839 75.191 1.00 51.31 244 GLN A CA 1
ATOM 1761 C C . GLN A 1 244 ? -19.380 -23.090 73.693 1.00 51.31 244 GLN A C 1
ATOM 1763 O O . GLN A 1 244 ? -20.135 -22.421 73.001 1.00 51.31 244 GLN A O 1
ATOM 1768 N N . ALA A 1 245 ? -18.649 -24.110 73.228 1.00 51.56 245 ALA A N 1
ATOM 1769 C CA . ALA A 1 245 ? -18.812 -24.751 71.937 1.00 51.56 245 ALA A CA 1
ATOM 1770 C C . ALA A 1 245 ? -20.253 -25.261 71.831 1.00 51.56 245 ALA A C 1
ATOM 1772 O O . ALA A 1 245 ? -20.591 -26.332 72.328 1.00 51.56 245 ALA A O 1
ATOM 1773 N N . SER A 1 246 ? -21.105 -24.421 71.255 1.00 55.69 246 SER A N 1
ATOM 1774 C CA . SER A 1 246 ? -22.431 -24.787 70.799 1.00 55.69 246 SER A CA 1
ATOM 1775 C C . SER A 1 246 ? -22.242 -25.839 69.716 1.00 55.69 246 SER A C 1
ATOM 1777 O O . SER A 1 246 ? -21.714 -25.521 68.652 1.00 55.69 246 SER A O 1
ATOM 1779 N N . GLU A 1 247 ? -22.640 -27.082 69.991 1.00 59.00 247 GLU A N 1
ATOM 1780 C CA . GLU A 1 247 ? -22.858 -28.088 68.952 1.00 59.00 247 GLU A CA 1
ATOM 1781 C C . GLU A 1 247 ? -23.759 -27.449 67.891 1.00 59.00 247 GLU A C 1
ATOM 1783 O O . GLU A 1 247 ? -24.909 -27.095 68.171 1.00 59.00 247 GLU A O 1
ATOM 1788 N N . SER A 1 248 ? -23.209 -27.207 66.699 1.00 58.78 248 SER A N 1
ATOM 1789 C CA . SER A 1 248 ? -23.992 -26.808 65.541 1.00 58.78 248 SER A CA 1
ATOM 1790 C C . SER A 1 248 ? -25.011 -27.912 65.312 1.00 58.78 248 SER A C 1
ATOM 1792 O O . SER A 1 248 ? -24.681 -29.056 65.001 1.00 58.78 248 SER A O 1
ATOM 1794 N N . THR A 1 249 ? -26.280 -27.603 65.555 1.00 75.69 249 THR A N 1
ATOM 1795 C CA . THR A 1 249 ? -27.345 -28.538 65.228 1.00 75.69 249 THR A CA 1
ATOM 1796 C C . THR A 1 249 ? -27.323 -28.743 63.710 1.00 75.69 249 THR A C 1
ATOM 1798 O O . THR A 1 249 ? -27.184 -27.767 62.968 1.00 75.69 249 THR A O 1
ATOM 1801 N N . PRO A 1 250 ? -27.472 -29.982 63.210 1.00 81.81 250 PRO A N 1
ATOM 1802 C CA . PRO A 1 250 ? -27.440 -30.268 61.773 1.00 81.81 250 PRO A CA 1
ATOM 1803 C C . PRO A 1 250 ? -28.480 -29.461 60.968 1.00 81.81 250 PRO A C 1
ATOM 1805 O O . PRO A 1 250 ? -28.307 -29.249 59.771 1.00 81.81 250 PRO A O 1
ATOM 1808 N N . GLU A 1 251 ? -29.532 -28.949 61.618 1.00 82.00 251 GLU A N 1
ATOM 1809 C CA . GLU A 1 251 ? -30.484 -28.005 61.020 1.00 82.00 251 GLU A CA 1
ATOM 1810 C C . GLU A 1 251 ? -29.872 -26.632 60.697 1.00 82.00 251 GLU A C 1
ATOM 1812 O O . GLU A 1 251 ? -30.179 -26.072 59.645 1.00 82.00 251 GLU A O 1
ATOM 1817 N N . ALA A 1 252 ? -28.993 -26.093 61.547 1.00 81.06 252 ALA A N 1
ATOM 1818 C CA . ALA A 1 252 ? -28.329 -24.811 61.301 1.00 81.06 252 ALA A CA 1
ATOM 1819 C C . ALA A 1 252 ? -27.325 -24.912 60.139 1.00 81.06 252 ALA A C 1
ATOM 1821 O O . ALA A 1 252 ? -27.260 -24.020 59.293 1.00 81.06 252 ALA A O 1
ATOM 1822 N N . GLU A 1 253 ? -26.599 -26.030 60.043 1.00 83.75 253 GLU A N 1
ATOM 1823 C CA . GLU A 1 253 ? -25.694 -26.308 58.920 1.00 83.75 253 GLU A CA 1
ATOM 1824 C C . GLU A 1 253 ? -26.464 -26.491 57.605 1.00 83.75 253 GLU A C 1
ATOM 1826 O O . GLU A 1 253 ? -26.093 -25.907 56.586 1.00 83.75 253 GLU A O 1
ATOM 1831 N N . ALA A 1 254 ? -27.586 -27.221 57.623 1.00 84.94 254 ALA A N 1
ATOM 1832 C CA . ALA A 1 254 ? -28.439 -27.383 56.446 1.00 84.94 254 ALA A CA 1
ATOM 1833 C C . ALA A 1 254 ? -29.024 -26.043 55.959 1.00 84.94 254 ALA A C 1
ATOM 1835 O O . ALA A 1 254 ? -29.066 -25.792 54.752 1.00 84.94 254 ALA A O 1
ATOM 1836 N N . GLN A 1 255 ? -29.432 -25.159 56.878 1.00 84.88 255 GLN A N 1
ATOM 1837 C CA . GLN A 1 255 ? -29.910 -23.814 56.539 1.00 84.88 255 GLN A CA 1
ATOM 1838 C C . GLN A 1 255 ? -28.796 -22.931 55.960 1.00 84.88 255 GLN A C 1
ATOM 1840 O O . GLN A 1 255 ? -29.034 -22.224 54.980 1.00 84.88 255 GLN A O 1
ATOM 1845 N N . ALA A 1 256 ? -27.577 -23.000 56.505 1.00 82.50 256 ALA A N 1
ATOM 1846 C CA . ALA A 1 256 ? -26.427 -22.261 55.984 1.00 82.50 256 ALA A CA 1
ATOM 1847 C C . ALA A 1 256 ? -26.043 -22.715 54.564 1.00 82.50 256 ALA A C 1
ATOM 1849 O O . ALA A 1 256 ? -25.825 -21.876 53.688 1.00 82.50 256 ALA A O 1
ATOM 1850 N N . VAL A 1 257 ? -26.033 -24.029 54.307 1.00 85.19 257 VAL A N 1
ATOM 1851 C CA . VAL A 1 257 ? -25.780 -24.588 52.968 1.00 85.19 257 VAL A CA 1
ATOM 1852 C C . VAL A 1 257 ? -26.876 -24.172 51.988 1.00 85.19 257 VAL A C 1
ATOM 1854 O O . VAL A 1 257 ? -26.561 -23.702 50.898 1.00 85.19 257 VAL A O 1
ATOM 1857 N N . ALA A 1 258 ? -28.154 -24.257 52.373 1.00 86.19 258 ALA A N 1
ATOM 1858 C CA . ALA A 1 258 ? -29.264 -23.826 51.520 1.00 86.19 258 ALA A CA 1
ATOM 1859 C C . ALA A 1 258 ? -29.194 -22.324 51.182 1.00 86.19 258 ALA A C 1
ATOM 1861 O O . ALA A 1 258 ? -29.413 -21.936 50.034 1.00 86.19 258 ALA A O 1
ATOM 1862 N N . ALA A 1 259 ? -28.834 -21.478 52.153 1.00 83.56 259 ALA A N 1
ATOM 1863 C CA . ALA A 1 259 ? -28.645 -20.045 51.933 1.00 83.56 259 ALA A CA 1
ATOM 1864 C C . ALA A 1 259 ? -27.449 -19.749 51.010 1.00 83.56 259 ALA A C 1
ATOM 1866 O O . ALA A 1 259 ? -27.533 -18.866 50.154 1.00 83.56 259 ALA A O 1
ATOM 1867 N N . MET A 1 260 ? -26.346 -20.490 51.148 1.00 86.75 260 MET A N 1
ATOM 1868 C CA . MET A 1 260 ? -25.188 -20.384 50.256 1.00 86.75 260 MET A CA 1
ATOM 1869 C C . MET A 1 260 ? -25.533 -20.824 48.828 1.00 86.75 260 MET A C 1
ATOM 1871 O O . MET A 1 260 ? -25.171 -20.126 47.881 1.00 86.75 260 MET A O 1
ATOM 1875 N N . GLN A 1 261 ? -26.281 -21.920 48.673 1.00 87.19 261 GLN A N 1
ATOM 1876 C CA . GLN A 1 261 ? -26.759 -22.410 47.379 1.00 87.19 261 GLN A CA 1
ATOM 1877 C C . GLN A 1 261 ? -27.644 -21.363 46.686 1.00 87.19 261 GLN A C 1
ATOM 1879 O O . GLN A 1 261 ? -27.403 -21.023 45.533 1.00 87.19 261 GLN A O 1
ATOM 1884 N N . ALA A 1 262 ? -28.592 -20.763 47.414 1.00 84.81 262 ALA A N 1
ATOM 1885 C CA . ALA A 1 262 ? -29.465 -19.718 46.876 1.00 84.81 262 ALA A CA 1
ATOM 1886 C C . ALA A 1 262 ? -28.685 -18.468 46.422 1.00 84.81 262 ALA A C 1
ATOM 1888 O O . ALA A 1 262 ? -28.989 -17.884 45.380 1.00 84.81 262 ALA A O 1
ATOM 1889 N N . ARG A 1 263 ? -27.642 -18.068 47.168 1.00 86.19 263 ARG A N 1
ATOM 1890 C CA . ARG A 1 263 ? -26.742 -16.970 46.766 1.00 86.19 263 ARG A CA 1
ATOM 1891 C C . ARG A 1 263 ? -25.954 -17.311 45.504 1.00 86.19 263 ARG A C 1
ATOM 1893 O O . ARG A 1 263 ? -25.797 -16.445 44.645 1.00 86.19 263 ARG A O 1
ATOM 1900 N N . LEU A 1 264 ? -25.475 -18.550 45.390 1.00 87.19 264 LEU A N 1
ATOM 1901 C CA . LEU A 1 264 ? -24.767 -19.028 44.205 1.00 87.19 264 LEU A CA 1
ATOM 1902 C C . LEU A 1 264 ? -25.688 -19.034 42.978 1.00 87.19 264 LEU A C 1
ATOM 1904 O O . LEU A 1 264 ? -25.319 -18.472 41.950 1.00 87.19 264 LEU A O 1
ATOM 1908 N N . ASP A 1 265 ? -26.899 -19.578 43.101 1.00 86.62 265 ASP A N 1
ATOM 1909 C CA . ASP A 1 265 ? -27.890 -19.612 42.018 1.00 86.62 265 ASP A CA 1
ATOM 1910 C C . ASP A 1 265 ? -28.269 -18.192 41.562 1.00 86.62 265 ASP A C 1
ATOM 1912 O O . ASP A 1 265 ? -28.326 -17.909 40.362 1.00 86.62 265 ASP A O 1
ATOM 1916 N N . SER A 1 266 ? -28.444 -17.257 42.506 1.00 86.69 266 SER A N 1
ATOM 1917 C CA . SER A 1 266 ? -28.672 -15.842 42.190 1.00 86.69 266 SER A CA 1
ATOM 1918 C C . SER A 1 266 ? -27.486 -15.209 41.456 1.00 86.69 266 SER A C 1
ATOM 1920 O O . SER A 1 266 ? -27.695 -14.449 40.509 1.00 86.69 266 SER A O 1
ATOM 1922 N N . ALA A 1 267 ? -26.249 -15.490 41.878 1.00 85.94 267 ALA A N 1
ATOM 1923 C CA . ALA A 1 267 ? -25.047 -14.957 41.240 1.00 85.94 267 ALA A CA 1
ATOM 1924 C C . ALA A 1 267 ? -24.870 -15.498 39.812 1.00 85.94 267 ALA A C 1
ATOM 1926 O O . ALA A 1 267 ? -24.586 -14.727 38.894 1.00 85.94 267 ALA A O 1
ATOM 1927 N N . LEU A 1 268 ? -25.115 -16.795 39.605 1.00 87.12 268 LEU A N 1
ATOM 1928 C CA . LEU A 1 268 ? -25.107 -17.421 38.281 1.00 87.12 268 LEU A CA 1
ATOM 1929 C C . LEU A 1 268 ? -26.203 -16.843 37.374 1.00 87.12 268 LEU A C 1
ATOM 1931 O O . LEU A 1 268 ? -25.955 -16.586 36.197 1.00 87.12 268 LEU A O 1
ATOM 1935 N N . GLY A 1 269 ? -27.387 -16.555 37.924 1.00 87.25 269 GLY A N 1
ATOM 1936 C CA . GLY A 1 269 ? -28.461 -15.870 37.204 1.00 87.25 269 GLY A CA 1
ATOM 1937 C C . GLY A 1 269 ? -28.065 -14.469 36.725 1.00 87.25 269 GLY A C 1
ATOM 1938 O O . GLY A 1 269 ? -28.329 -14.120 35.572 1.00 87.25 269 GLY A O 1
ATOM 1939 N N . MET A 1 270 ? -27.390 -13.679 37.569 1.00 87.19 270 MET A N 1
ATOM 1940 C CA . MET A 1 270 ? -26.863 -12.359 37.184 1.00 87.19 270 MET A CA 1
ATOM 1941 C C . MET A 1 270 ? -25.769 -12.468 36.116 1.00 87.19 270 MET A C 1
ATOM 1943 O O . MET A 1 270 ? -25.777 -11.696 35.158 1.00 87.19 270 MET A O 1
ATOM 1947 N N . LEU A 1 271 ? -24.868 -13.451 36.236 1.00 87.62 271 LEU A N 1
ATOM 1948 C CA . LEU A 1 271 ? -23.827 -13.703 35.238 1.00 87.62 271 LEU A CA 1
ATOM 1949 C C . LEU A 1 271 ? -24.431 -14.042 33.869 1.00 87.62 271 LEU A C 1
ATOM 1951 O O . LEU A 1 271 ? -24.010 -13.475 32.863 1.00 87.62 271 LEU A O 1
ATOM 1955 N N . ALA A 1 272 ? -25.454 -14.899 33.828 1.00 86.81 272 ALA A N 1
ATOM 1956 C CA . ALA A 1 272 ? -26.140 -15.254 32.588 1.00 86.81 272 ALA A CA 1
ATOM 1957 C C . ALA A 1 272 ? -26.817 -14.037 31.925 1.00 86.81 272 ALA A C 1
ATOM 1959 O O . ALA A 1 272 ? -26.719 -13.864 30.708 1.00 86.81 272 ALA A O 1
ATOM 1960 N N . HIS A 1 273 ? -27.449 -13.153 32.709 1.00 86.19 273 HIS A N 1
ATOM 1961 C CA . HIS A 1 273 ? -28.018 -11.905 32.181 1.00 86.19 273 HIS A CA 1
ATOM 1962 C C . HIS A 1 273 ? -26.927 -10.957 31.665 1.00 86.19 273 HIS A C 1
ATOM 1964 O O . HIS A 1 273 ? -27.082 -10.382 30.588 1.00 86.19 273 HIS A O 1
ATOM 1970 N N . ALA A 1 274 ? -25.800 -10.835 32.375 1.00 87.50 274 ALA A N 1
ATOM 1971 C CA . ALA A 1 274 ? -24.662 -10.040 31.918 1.00 87.50 274 ALA A CA 1
ATOM 1972 C C . ALA A 1 274 ? -24.094 -10.578 30.597 1.00 87.50 274 ALA A C 1
ATOM 1974 O O . ALA A 1 274 ? -23.868 -9.810 29.663 1.00 87.50 274 ALA A O 1
ATOM 1975 N N . GLN A 1 275 ? -23.917 -11.897 30.478 1.00 88.38 275 GLN A N 1
ATOM 1976 C CA . GLN A 1 275 ? -23.465 -12.543 29.243 1.00 88.38 275 GLN A CA 1
ATOM 1977 C C . GLN A 1 275 ? -24.441 -12.300 28.086 1.00 88.38 275 GLN A C 1
ATOM 1979 O O . GLN A 1 275 ? -24.005 -11.983 26.978 1.00 88.38 275 GLN A O 1
ATOM 1984 N N . ALA A 1 276 ? -25.751 -12.381 28.338 1.00 87.06 276 ALA A N 1
ATOM 1985 C CA . ALA A 1 276 ? -26.774 -12.078 27.339 1.00 87.06 276 ALA A CA 1
ATOM 1986 C C . ALA A 1 276 ? -26.742 -10.602 26.901 1.00 87.06 276 ALA A C 1
ATOM 1988 O O . ALA A 1 276 ? -26.803 -10.320 25.703 1.00 87.06 276 ALA A O 1
ATOM 1989 N N . ALA A 1 277 ? -26.582 -9.665 27.841 1.00 86.81 277 ALA A N 1
ATOM 1990 C CA . ALA A 1 277 ? -26.452 -8.237 27.546 1.00 86.81 277 ALA A CA 1
ATOM 1991 C C . ALA A 1 277 ? -25.196 -7.939 26.707 1.00 86.81 277 ALA A C 1
ATOM 1993 O O . ALA A 1 277 ? -25.264 -7.213 25.716 1.00 86.81 277 ALA A O 1
ATOM 1994 N N . VAL A 1 278 ? -24.060 -8.555 27.049 1.00 89.56 278 VAL A N 1
ATOM 1995 C CA . VAL A 1 278 ? -22.806 -8.443 26.288 1.00 89.56 278 VAL A CA 1
ATOM 1996 C C . VAL A 1 278 ? -22.956 -9.028 24.881 1.00 89.56 278 VAL A C 1
ATOM 1998 O O . VAL A 1 278 ? -22.513 -8.416 23.908 1.00 89.56 278 VAL A O 1
ATOM 2001 N N . ALA A 1 279 ? -23.614 -10.182 24.744 1.00 88.75 279 ALA A N 1
ATOM 2002 C CA . ALA A 1 279 ? -23.882 -10.794 23.445 1.00 88.75 279 ALA A CA 1
ATOM 2003 C C . ALA A 1 279 ? -24.771 -9.906 22.558 1.00 88.75 279 ALA A C 1
ATOM 2005 O O . ALA A 1 279 ? -24.508 -9.796 21.361 1.00 88.75 279 ALA A O 1
ATOM 2006 N N . ALA A 1 280 ? -25.768 -9.230 23.139 1.00 87.06 280 ALA A N 1
ATOM 2007 C CA . ALA A 1 280 ? -26.676 -8.339 22.415 1.00 87.06 280 ALA A CA 1
ATOM 2008 C C . ALA A 1 280 ? -25.970 -7.117 21.801 1.00 87.06 280 ALA A C 1
ATOM 2010 O O . ALA A 1 280 ? -26.379 -6.639 20.744 1.00 87.06 280 ALA A O 1
ATOM 2011 N N . VAL A 1 281 ? -24.891 -6.628 22.424 1.00 88.00 281 VAL A N 1
ATOM 2012 C CA . VAL A 1 281 ? -24.118 -5.472 21.928 1.00 88.00 281 VAL A CA 1
ATOM 2013 C C . VAL A 1 281 ? -22.848 -5.855 21.168 1.00 88.00 281 VAL A C 1
ATOM 2015 O O . VAL A 1 281 ? -22.146 -4.971 20.675 1.00 88.00 281 VAL A O 1
ATOM 2018 N N . ARG A 1 282 ? -22.539 -7.153 21.051 1.00 90.56 282 ARG A N 1
ATOM 2019 C CA . ARG A 1 282 ? -21.273 -7.662 20.502 1.00 90.56 282 ARG A CA 1
ATOM 2020 C C . ARG A 1 282 ? -20.920 -7.047 19.154 1.00 90.56 282 ARG A C 1
ATOM 2022 O O . ARG A 1 282 ? -19.826 -6.513 19.004 1.00 90.56 282 ARG A O 1
ATOM 2029 N N . ASP A 1 283 ? -21.814 -7.126 18.174 1.00 89.25 283 ASP A N 1
ATOM 2030 C CA . ASP A 1 283 ? -21.494 -6.709 16.805 1.00 89.25 283 ASP A CA 1
ATOM 2031 C C . ASP A 1 283 ? -21.270 -5.195 16.708 1.00 89.25 283 ASP A C 1
ATOM 2033 O O . ASP A 1 283 ? -20.342 -4.748 16.030 1.00 89.25 283 ASP A O 1
ATOM 2037 N N . ALA A 1 284 ? -22.057 -4.410 17.450 1.00 87.25 284 ALA A N 1
ATOM 2038 C CA . ALA A 1 284 ? -21.887 -2.963 17.545 1.00 87.25 284 ALA A CA 1
ATOM 2039 C C . ALA A 1 284 ? -20.564 -2.595 18.238 1.00 87.25 284 ALA A C 1
ATOM 2041 O O . ALA A 1 284 ? -19.807 -1.773 17.720 1.00 87.25 284 ALA A O 1
ATOM 2042 N N . ALA A 1 285 ? -20.237 -3.255 19.354 1.00 88.44 285 ALA A N 1
ATOM 2043 C CA . ALA A 1 285 ? -18.981 -3.056 20.073 1.00 88.44 285 ALA A CA 1
ATOM 2044 C C . ALA A 1 285 ? -17.760 -3.457 19.227 1.00 88.44 285 ALA A C 1
ATOM 2046 O O . ALA A 1 285 ? -16.765 -2.736 19.188 1.00 88.44 285 ALA A O 1
ATOM 2047 N N . VAL A 1 286 ? -17.835 -4.575 18.495 1.00 90.50 286 VAL A N 1
ATOM 2048 C CA . VAL A 1 286 ? -16.783 -5.008 17.560 1.00 90.50 286 VAL A CA 1
ATOM 2049 C C . VAL A 1 286 ? -16.613 -3.990 16.436 1.00 90.50 286 VAL A C 1
ATOM 2051 O O . VAL A 1 286 ? -15.481 -3.623 16.118 1.00 90.50 286 VAL A O 1
ATOM 2054 N N . ALA A 1 287 ? -17.709 -3.508 15.844 1.00 87.81 287 ALA A N 1
ATOM 2055 C CA . ALA A 1 287 ? -17.661 -2.479 14.808 1.00 87.81 287 ALA A CA 1
ATOM 2056 C C . ALA A 1 287 ? -17.024 -1.182 15.328 1.00 87.81 287 ALA A C 1
ATOM 2058 O O . ALA A 1 287 ? -16.185 -0.594 14.649 1.00 87.81 287 ALA A O 1
ATOM 2059 N N . GLU A 1 288 ? -17.347 -0.771 16.553 1.00 88.56 288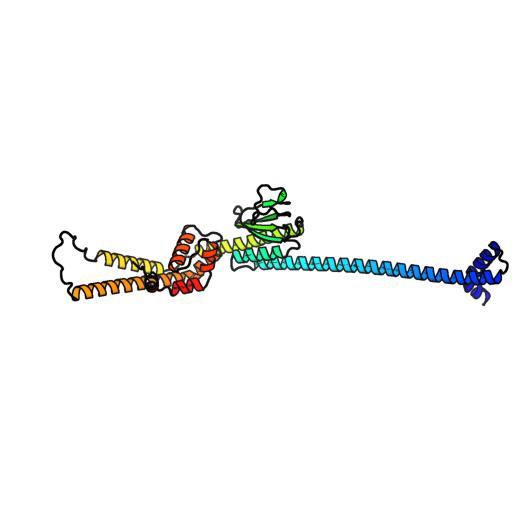 GLU A N 1
ATOM 2060 C CA . GLU A 1 288 ? -16.748 0.404 17.179 1.00 88.56 288 GLU A CA 1
ATOM 2061 C C . GLU A 1 288 ? -15.249 0.216 17.445 1.00 88.56 288 GLU A C 1
ATOM 2063 O O . GLU A 1 288 ? -14.443 1.070 17.071 1.00 88.56 288 GLU A O 1
ATOM 2068 N N . VAL A 1 289 ? -14.851 -0.915 18.033 1.00 90.19 289 VAL A N 1
ATOM 2069 C CA . VAL A 1 289 ? -13.443 -1.208 18.342 1.00 90.19 289 VAL A CA 1
ATOM 2070 C C . VAL A 1 289 ? -12.592 -1.328 17.077 1.00 90.19 289 VAL A C 1
ATOM 2072 O O . VAL A 1 289 ? -11.411 -0.960 17.092 1.00 90.19 289 VAL A O 1
ATOM 2075 N N . ARG A 1 290 ? -13.171 -1.755 15.947 1.00 89.44 290 ARG A N 1
ATOM 2076 C CA . ARG A 1 290 ? -12.464 -1.744 14.657 1.00 89.44 290 ARG A CA 1
ATOM 2077 C C . ARG A 1 290 ? -11.995 -0.346 14.260 1.00 89.44 290 ARG A C 1
ATOM 2079 O O . ARG A 1 290 ? -10.924 -0.218 13.679 1.00 89.44 290 ARG A O 1
ATOM 2086 N N . LEU A 1 291 ? -12.738 0.691 14.627 1.00 86.38 291 LEU A N 1
ATOM 2087 C CA . LEU A 1 291 ? -12.448 2.074 14.249 1.00 86.38 291 LEU A CA 1
ATOM 2088 C C . LEU A 1 291 ? -11.577 2.816 15.273 1.00 86.38 291 LEU A C 1
ATOM 2090 O O . LEU A 1 291 ? -11.036 3.880 14.978 1.00 86.38 291 LEU A O 1
ATOM 2094 N N . LEU A 1 292 ? -11.396 2.254 16.472 1.00 83.44 292 LEU A N 1
ATOM 2095 C CA . LEU A 1 292 ? -10.581 2.853 17.526 1.00 83.44 292 LEU A CA 1
ATOM 2096 C C . LEU A 1 292 ? -9.083 2.629 17.285 1.00 83.44 292 LEU A C 1
ATOM 2098 O O . LEU A 1 292 ? -8.513 1.594 17.646 1.00 83.44 292 LEU A O 1
ATOM 2102 N N . LEU A 1 293 ? -8.421 3.658 16.752 1.00 76.38 293 LEU A N 1
ATOM 2103 C CA . LEU A 1 293 ? -6.959 3.699 16.658 1.00 76.38 293 LEU A CA 1
ATOM 2104 C C . LEU A 1 293 ? -6.305 3.712 18.050 1.00 76.38 293 LEU A C 1
ATOM 2106 O O . LEU A 1 293 ? -5.331 3.004 18.308 1.00 76.38 293 LEU A O 1
ATOM 2110 N N . HIS A 1 294 ? -6.895 4.480 18.964 1.00 78.31 294 HIS A N 1
ATOM 2111 C CA . HIS A 1 294 ? -6.506 4.560 20.365 1.00 78.31 294 HIS A CA 1
ATOM 2112 C C . HIS A 1 294 ? -7.721 4.260 21.238 1.00 78.31 294 HIS A C 1
ATOM 2114 O O . HIS A 1 294 ? -8.789 4.840 21.035 1.00 78.31 294 HIS A O 1
ATOM 2120 N N . ALA A 1 295 ? -7.569 3.361 22.211 1.00 81.62 295 ALA A N 1
ATOM 2121 C CA . ALA A 1 295 ? -8.612 3.162 23.206 1.00 81.62 295 ALA A CA 1
ATOM 2122 C C . ALA A 1 295 ? -8.686 4.359 24.159 1.00 81.62 295 ALA A C 1
ATOM 2124 O O . ALA A 1 295 ? -7.643 4.821 24.638 1.00 81.62 295 ALA A O 1
ATOM 2125 N N . PRO A 1 296 ? -9.902 4.801 24.524 1.00 85.69 296 PRO A N 1
ATOM 2126 C CA . PRO A 1 296 ? -10.091 5.599 25.724 1.00 85.69 296 PRO A CA 1
ATOM 2127 C C . PRO A 1 296 ? -9.449 4.887 26.932 1.00 85.69 296 PRO A C 1
ATOM 2129 O O . PRO A 1 296 ? -9.555 3.658 27.029 1.00 85.69 296 PRO A O 1
ATOM 2132 N N . PRO A 1 297 ? -8.812 5.612 27.873 1.00 80.81 297 PRO A N 1
ATOM 2133 C CA . PRO A 1 297 ? -8.102 4.991 28.994 1.00 80.81 297 PRO A CA 1
ATOM 2134 C C . PRO A 1 297 ? -8.967 3.999 29.782 1.00 80.81 297 PRO A C 1
ATOM 2136 O O . PRO A 1 297 ? -8.539 2.874 30.027 1.00 80.81 297 PRO A O 1
ATOM 2139 N N . GLY A 1 298 ? -10.212 4.378 30.093 1.00 88.62 298 GLY A N 1
ATOM 2140 C CA . GLY A 1 298 ? -11.159 3.512 30.802 1.00 88.62 298 GLY A CA 1
ATOM 2141 C C . GLY A 1 298 ? -11.485 2.224 30.042 1.00 88.62 298 GLY A C 1
ATOM 2142 O O . GLY A 1 298 ? -11.461 1.147 30.629 1.00 88.62 298 GLY A O 1
ATOM 2143 N N . THR A 1 299 ? -11.704 2.311 28.725 1.00 88.75 299 THR A N 1
ATOM 2144 C CA . THR A 1 299 ? -11.953 1.139 27.873 1.00 88.75 299 THR A CA 1
ATOM 2145 C C . THR A 1 299 ? -10.758 0.192 27.878 1.00 88.75 299 THR A C 1
ATOM 2147 O O . THR A 1 299 ? -10.935 -1.014 28.008 1.00 88.75 299 THR A O 1
ATOM 2150 N N . CYS A 1 300 ? -9.534 0.722 27.786 1.00 87.12 300 CYS A N 1
ATOM 2151 C CA . CYS A 1 300 ? -8.326 -0.101 27.819 1.00 87.12 300 CYS A CA 1
ATOM 2152 C C . CYS A 1 300 ? -8.202 -0.863 29.148 1.00 87.12 300 CYS A C 1
ATOM 2154 O O . CYS A 1 300 ? -8.007 -2.076 29.132 1.00 87.12 300 CYS A O 1
ATOM 2156 N N . PHE A 1 301 ? -8.383 -0.180 30.285 1.00 90.00 301 PHE A N 1
ATOM 2157 C CA . PHE A 1 301 ? -8.327 -0.816 31.605 1.00 90.00 301 PHE A CA 1
ATOM 2158 C C . PHE A 1 301 ? -9.406 -1.882 31.789 1.00 90.00 301 PHE A C 1
ATOM 2160 O O . PHE A 1 301 ? -9.104 -2.975 32.264 1.00 90.00 301 PHE A O 1
ATOM 2167 N N . LEU A 1 302 ? -10.641 -1.597 31.369 1.00 92.12 302 LEU A N 1
ATOM 2168 C CA . LEU A 1 302 ? -11.730 -2.568 31.440 1.00 92.12 302 LEU A CA 1
ATOM 2169 C C . LEU A 1 302 ? -11.409 -3.815 30.609 1.00 92.12 302 LEU A C 1
ATOM 2171 O O . LEU A 1 302 ? -11.567 -4.930 31.092 1.00 92.12 302 LEU A O 1
ATOM 2175 N N . MET A 1 303 ? -10.900 -3.642 29.387 1.00 91.62 303 MET A N 1
ATOM 2176 C CA . MET A 1 303 ? -10.531 -4.778 28.537 1.00 91.62 303 MET A CA 1
ATOM 2177 C C . MET A 1 303 ? -9.378 -5.588 29.125 1.00 91.62 303 MET A C 1
ATOM 2179 O O . MET A 1 303 ? -9.403 -6.812 29.068 1.00 91.62 303 MET A O 1
ATOM 2183 N N . GLN A 1 304 ? -8.388 -4.933 29.733 1.00 91.94 304 GLN A N 1
ATOM 2184 C CA . GLN A 1 304 ? -7.313 -5.630 30.439 1.00 91.94 304 GLN A CA 1
ATOM 2185 C C . GLN A 1 304 ? -7.843 -6.448 31.621 1.00 91.94 304 GLN A C 1
ATOM 2187 O O . GLN A 1 304 ? -7.399 -7.576 31.814 1.00 91.94 304 GLN A O 1
ATOM 2192 N N . ALA A 1 305 ? -8.808 -5.914 32.373 1.00 92.88 305 ALA A N 1
ATOM 2193 C CA . ALA A 1 305 ? -9.444 -6.627 33.476 1.00 92.88 305 ALA A CA 1
ATOM 2194 C C . ALA A 1 305 ? -10.254 -7.840 32.989 1.00 92.88 305 ALA A C 1
ATOM 2196 O O . ALA A 1 305 ? -10.121 -8.923 33.555 1.00 92.88 305 ALA A O 1
ATOM 2197 N N . VAL A 1 306 ? -11.033 -7.689 31.911 1.00 92.00 306 VAL A N 1
ATOM 2198 C CA . VAL A 1 306 ? -11.791 -8.802 31.311 1.00 92.00 306 VAL A CA 1
ATOM 2199 C C . VAL A 1 306 ? -10.847 -9.887 30.795 1.00 92.00 306 VAL A C 1
ATOM 2201 O O . VAL A 1 306 ? -11.049 -11.058 31.090 1.00 92.00 306 VAL A O 1
ATOM 2204 N N . LEU A 1 307 ? -9.783 -9.518 30.078 1.00 92.38 307 LEU A N 1
ATOM 2205 C CA . LEU A 1 307 ? -8.787 -10.488 29.613 1.00 92.38 307 LEU A CA 1
ATOM 2206 C C . LEU A 1 307 ? -8.115 -11.205 30.789 1.00 92.38 307 LEU A C 1
ATOM 2208 O O . LEU A 1 307 ? -7.978 -12.424 30.744 1.00 92.38 307 LEU A O 1
ATOM 2212 N N . ALA A 1 308 ? -7.774 -10.484 31.862 1.00 91.38 308 ALA A N 1
ATOM 2213 C CA . ALA A 1 308 ? -7.195 -11.082 33.062 1.00 91.38 308 ALA A CA 1
ATOM 2214 C C . ALA A 1 308 ? -8.147 -12.087 33.732 1.00 91.38 308 ALA A C 1
ATOM 2216 O O . ALA A 1 308 ? -7.698 -13.150 34.157 1.00 91.38 308 ALA A O 1
ATOM 2217 N N . ALA A 1 309 ? -9.451 -11.788 33.772 1.00 89.44 309 ALA A N 1
ATOM 2218 C CA . ALA A 1 309 ? -10.477 -12.714 34.258 1.00 89.44 309 ALA A CA 1
ATOM 2219 C C . ALA A 1 309 ? -10.599 -13.975 33.381 1.00 89.44 309 ALA A C 1
ATOM 2221 O O . ALA A 1 309 ? -10.901 -15.051 33.881 1.00 89.44 309 ALA A O 1
ATOM 2222 N N . LEU A 1 310 ? -10.291 -13.865 32.086 1.00 89.19 310 LEU A N 1
ATOM 2223 C CA . LEU A 1 310 ? -10.212 -14.989 31.147 1.00 89.19 310 LEU A CA 1
ATOM 2224 C C . LEU A 1 310 ? -8.834 -15.678 31.134 1.00 89.19 310 LEU A C 1
ATOM 2226 O O . LEU A 1 310 ? -8.546 -16.447 30.217 1.00 89.19 310 LEU A O 1
ATOM 2230 N N . HIS A 1 311 ? -7.963 -15.389 32.107 1.00 89.44 311 HIS A N 1
ATOM 2231 C CA . HIS A 1 311 ? -6.583 -15.890 32.183 1.00 89.44 311 HIS A CA 1
ATOM 2232 C C . HIS A 1 311 ? -5.706 -15.532 30.970 1.00 89.44 311 HIS A C 1
ATOM 2234 O O . HIS A 1 311 ? -4.691 -16.172 30.693 1.00 89.44 311 HIS A O 1
ATOM 2240 N N . GLN A 1 312 ? -6.064 -14.467 30.256 1.00 89.88 312 GLN A N 1
ATOM 2241 C CA . GLN A 1 312 ? -5.281 -13.887 29.174 1.00 89.88 312 GLN A CA 1
ATOM 2242 C C . GLN A 1 312 ? -4.595 -12.614 29.673 1.00 89.88 312 GLN A C 1
ATOM 2244 O O . GLN A 1 312 ? -5.120 -11.879 30.505 1.00 89.88 312 GLN A O 1
ATOM 2249 N N . SER A 1 313 ? -3.399 -12.313 29.167 1.00 88.94 313 SER A N 1
ATOM 2250 C CA . SER A 1 313 ? -2.711 -11.073 29.533 1.00 88.94 313 SER A CA 1
ATOM 2251 C C . SER A 1 313 ? -2.312 -10.289 28.292 1.00 88.94 313 SER A C 1
ATOM 2253 O O . SER A 1 313 ? -1.556 -10.759 27.448 1.00 88.94 313 SER A O 1
ATOM 2255 N N . SER A 1 314 ? -2.826 -9.066 28.196 1.00 89.19 314 SER A N 1
ATOM 2256 C CA . SER A 1 314 ? -2.444 -8.090 27.179 1.00 89.19 314 SER A CA 1
ATOM 2257 C C . SER A 1 314 ? -2.180 -6.755 27.857 1.00 89.19 314 SER A C 1
ATOM 2259 O O . SER A 1 314 ? -2.986 -6.278 28.647 1.00 89.19 314 SER A O 1
ATOM 2261 N N . LYS A 1 315 ? -1.023 -6.148 27.574 1.00 87.62 315 LYS A N 1
ATOM 2262 C CA . LYS A 1 315 ? -0.595 -4.887 28.211 1.00 87.62 315 LYS A CA 1
ATOM 2263 C C . LYS A 1 315 ? -0.781 -3.664 27.321 1.00 87.62 315 LYS A C 1
ATOM 2265 O O . LYS A 1 315 ? -0.673 -2.537 27.794 1.00 87.62 315 LYS A O 1
ATOM 2270 N N . THR A 1 316 ? -1.027 -3.872 26.032 1.00 86.38 316 THR A N 1
ATOM 2271 C CA . THR A 1 316 ? -1.113 -2.802 25.038 1.00 86.38 316 THR A CA 1
ATOM 2272 C C . THR A 1 316 ? -2.465 -2.844 24.344 1.00 86.38 316 THR A C 1
ATOM 2274 O O . THR A 1 316 ? -3.027 -3.917 24.128 1.00 86.38 316 THR A O 1
ATOM 2277 N N . TRP A 1 317 ? -2.979 -1.672 23.963 1.00 87.44 317 TRP A N 1
ATOM 2278 C CA . TRP A 1 317 ? -4.247 -1.581 23.241 1.00 87.44 317 TRP A CA 1
ATOM 2279 C C . TRP A 1 317 ? -4.280 -2.428 21.956 1.00 87.44 317 TRP A C 1
ATOM 2281 O O . TRP A 1 317 ? -5.254 -3.155 21.784 1.00 87.44 317 TRP A O 1
ATOM 2291 N N . PRO A 1 318 ? -3.244 -2.433 21.088 1.00 85.75 318 PRO A N 1
ATOM 2292 C CA . PRO A 1 318 ? -3.254 -3.279 19.895 1.00 85.75 318 PRO A CA 1
ATOM 2293 C C . PRO A 1 318 ? -3.423 -4.774 20.199 1.00 85.75 318 PRO A C 1
ATOM 2295 O O . PRO A 1 318 ? -4.139 -5.454 19.471 1.00 85.75 318 PRO A O 1
ATOM 2298 N N . ALA A 1 319 ? -2.813 -5.270 21.284 1.00 88.31 319 ALA A N 1
ATOM 2299 C CA . ALA A 1 319 ? -2.963 -6.660 21.709 1.00 88.31 319 ALA A CA 1
ATOM 2300 C C . ALA A 1 319 ? -4.380 -6.932 22.237 1.00 88.31 319 ALA A C 1
ATOM 2302 O O . ALA A 1 319 ? -5.041 -7.844 21.751 1.00 88.31 319 ALA A O 1
ATOM 2303 N N . CYS A 1 320 ? -4.897 -6.082 23.135 1.00 91.19 320 CYS A N 1
ATOM 2304 C CA . CYS A 1 320 ? -6.270 -6.214 23.637 1.00 91.19 320 CYS A CA 1
ATOM 2305 C C . CYS A 1 320 ? -7.306 -6.169 22.503 1.00 91.19 320 CYS A C 1
ATOM 2307 O O . CYS A 1 320 ? -8.268 -6.932 22.491 1.00 91.19 320 CYS A O 1
ATOM 2309 N N . ARG A 1 321 ? -7.098 -5.272 21.535 1.00 90.81 321 ARG A N 1
ATOM 2310 C CA . ARG A 1 321 ? -7.948 -5.126 20.356 1.00 90.81 321 ARG A CA 1
ATOM 2311 C C . ARG A 1 321 ? -7.932 -6.388 19.498 1.00 90.81 321 ARG A C 1
ATOM 2313 O O . ARG A 1 321 ? -8.994 -6.818 19.066 1.00 90.81 321 ARG A O 1
ATOM 2320 N N . ALA A 1 322 ? -6.758 -6.965 19.239 1.00 91.62 322 ALA A N 1
ATOM 2321 C CA . ALA A 1 322 ? -6.644 -8.189 18.450 1.00 91.62 322 ALA A CA 1
ATOM 2322 C C . ALA A 1 322 ? -7.440 -9.344 19.078 1.00 91.62 322 ALA A C 1
ATOM 2324 O O . ALA A 1 322 ? -8.196 -10.004 18.366 1.00 91.62 322 ALA A O 1
ATOM 2325 N N . GLU A 1 323 ? -7.346 -9.514 20.400 1.00 93.25 323 GLU A N 1
ATOM 2326 C CA . GLU A 1 323 ? -8.134 -10.511 21.134 1.00 93.25 323 GLU A CA 1
ATOM 2327 C C . GLU A 1 323 ? -9.639 -10.251 21.006 1.00 93.25 323 GLU A C 1
ATOM 2329 O O . GLU A 1 323 ? -10.390 -11.146 20.625 1.00 93.25 323 GLU A O 1
ATOM 2334 N N . LEU A 1 324 ? -10.089 -9.008 21.219 1.00 91.56 324 LEU A N 1
ATOM 2335 C CA . LEU A 1 324 ? -11.512 -8.659 21.147 1.00 91.56 324 LEU A CA 1
ATOM 2336 C C . LEU A 1 324 ? -12.111 -8.834 19.743 1.00 91.56 324 LEU A C 1
ATOM 2338 O O . LEU A 1 324 ? -13.297 -9.128 19.597 1.00 91.56 324 LEU A O 1
ATOM 2342 N N . LEU A 1 325 ? -11.314 -8.662 18.689 1.00 92.50 325 LEU A N 1
ATOM 2343 C CA . LEU A 1 325 ? -11.758 -8.935 17.320 1.00 92.50 325 LEU A CA 1
ATOM 2344 C C . LEU A 1 325 ? -11.774 -10.435 16.991 1.00 92.50 325 LEU A C 1
ATOM 2346 O O . LEU A 1 325 ? -12.419 -10.836 16.018 1.00 92.50 325 LEU A O 1
ATOM 2350 N N . GLY A 1 326 ? -11.095 -11.260 17.788 1.00 92.81 326 GLY A N 1
ATOM 2351 C CA . GLY A 1 326 ? -11.064 -12.708 17.651 1.00 92.81 326 GLY A CA 1
ATOM 2352 C C . GLY A 1 326 ? -12.366 -13.367 18.106 1.00 92.81 326 GLY A C 1
ATOM 2353 O O . GLY A 1 326 ? -12.969 -13.005 19.113 1.00 92.81 326 GLY A O 1
ATOM 2354 N N . SER A 1 327 ? -12.805 -14.404 17.390 1.00 91.56 327 SER A N 1
ATOM 2355 C CA . SER A 1 327 ? -13.978 -15.196 17.787 1.00 91.56 327 SER A CA 1
ATOM 2356 C C . SER A 1 327 ? -13.767 -15.958 19.099 1.00 91.56 327 SER A C 1
ATOM 2358 O O . SER A 1 327 ? -14.736 -16.212 19.812 1.00 91.56 327 SER A O 1
ATOM 2360 N N . ALA A 1 328 ? -12.515 -16.302 19.421 1.00 92.62 328 ALA A N 1
ATOM 2361 C CA . ALA A 1 328 ? -12.147 -17.032 20.630 1.00 92.62 328 ALA A CA 1
ATOM 2362 C C . ALA A 1 328 ? -12.466 -16.245 21.909 1.00 92.62 328 ALA A C 1
ATOM 2364 O O . ALA A 1 328 ? -12.987 -16.830 22.852 1.00 92.62 328 ALA A O 1
ATOM 2365 N N . PHE A 1 329 ? -12.238 -14.927 21.916 1.00 92.88 329 PHE A N 1
ATOM 2366 C CA . PHE A 1 329 ? -12.574 -14.065 23.051 1.00 92.88 329 PHE A CA 1
ATOM 2367 C C . PHE A 1 329 ? -14.067 -14.135 23.384 1.00 92.88 329 PHE A C 1
ATOM 2369 O O . PHE A 1 329 ? -14.447 -14.419 24.514 1.00 92.88 329 PHE A O 1
ATOM 2376 N N . TRP A 1 330 ? -14.930 -13.961 22.382 1.00 91.88 330 TRP A N 1
ATOM 2377 C CA . TRP A 1 330 ? -16.380 -13.991 22.587 1.00 91.88 330 TRP A CA 1
ATOM 2378 C C . TRP A 1 330 ? -16.900 -15.373 22.979 1.00 91.88 330 TRP A C 1
ATOM 2380 O O . TRP A 1 330 ? -17.834 -15.469 23.771 1.00 91.88 330 TRP A O 1
ATOM 2390 N N . ALA A 1 331 ? -16.289 -16.438 22.455 1.00 91.06 331 ALA A N 1
ATOM 2391 C CA . ALA A 1 331 ? -16.586 -17.796 22.897 1.00 91.06 331 ALA A CA 1
ATOM 2392 C C . ALA A 1 331 ? -16.186 -18.002 24.367 1.00 91.06 331 ALA A C 1
ATOM 2394 O O . ALA A 1 331 ? -16.964 -18.562 25.133 1.00 91.06 331 ALA A O 1
ATOM 2395 N N . ALA A 1 332 ? -15.020 -17.493 24.775 1.00 91.38 332 ALA A N 1
ATOM 2396 C CA . ALA A 1 332 ? -14.561 -17.555 26.158 1.00 91.38 332 ALA A CA 1
ATOM 2397 C C . ALA A 1 332 ? -15.479 -16.767 27.103 1.00 91.38 332 ALA A C 1
ATOM 2399 O O . ALA A 1 332 ? -15.825 -17.283 28.156 1.00 91.38 332 ALA A O 1
ATOM 2400 N N . VAL A 1 333 ? -15.946 -15.574 26.714 1.00 89.88 333 VAL A N 1
ATOM 2401 C CA . VAL A 1 333 ? -16.917 -14.787 27.502 1.00 89.88 333 VAL A CA 1
ATOM 2402 C C . VAL A 1 333 ? -18.250 -15.527 27.658 1.00 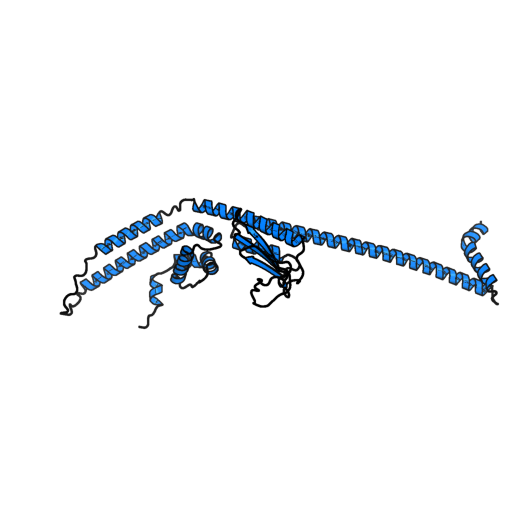89.88 333 VAL A C 1
ATOM 2404 O O . VAL A 1 333 ? -18.819 -15.537 28.748 1.00 89.88 333 VAL A O 1
ATOM 2407 N N . ALA A 1 334 ? -18.742 -16.164 26.591 1.00 88.50 334 ALA A N 1
ATOM 2408 C CA . ALA A 1 334 ? -20.022 -16.874 26.598 1.00 88.50 334 ALA A CA 1
ATOM 2409 C C . ALA A 1 334 ? -20.005 -18.168 27.428 1.00 88.50 334 ALA A C 1
ATOM 2411 O O . ALA A 1 334 ? -21.039 -18.566 27.953 1.00 88.50 334 ALA A O 1
ATOM 2412 N N . VAL A 1 335 ? -18.848 -18.827 27.531 1.00 88.19 335 VAL A N 1
ATOM 2413 C CA . VAL A 1 335 ? -18.681 -20.108 28.241 1.00 88.19 335 VAL A CA 1
ATOM 2414 C C . VAL A 1 335 ? -17.908 -19.921 29.552 1.00 88.19 335 VAL A C 1
ATOM 2416 O O . VAL A 1 335 ? -17.518 -20.899 30.179 1.00 88.19 335 VAL A O 1
ATOM 2419 N N . HIS A 1 336 ? -17.660 -18.678 29.984 1.00 84.12 336 HIS A N 1
ATOM 2420 C CA . HIS A 1 336 ? -16.884 -18.428 31.193 1.00 84.12 336 HIS A CA 1
ATOM 2421 C C . HIS A 1 336 ? -17.611 -18.999 32.412 1.00 84.12 336 HIS A C 1
ATOM 2423 O O . HIS A 1 336 ? -18.618 -18.456 32.869 1.00 84.12 336 HIS A O 1
ATOM 2429 N N . ASP A 1 337 ? -17.082 -20.108 32.919 1.00 77.62 337 ASP A N 1
ATOM 2430 C CA . ASP A 1 337 ? -17.537 -20.732 34.145 1.00 77.62 337 ASP A CA 1
ATOM 2431 C C . ASP A 1 337 ? -16.764 -20.123 35.315 1.00 77.62 337 ASP A C 1
ATOM 2433 O O . ASP A 1 337 ? -15.598 -20.447 35.559 1.00 77.62 337 ASP A O 1
ATOM 2437 N N . ALA A 1 338 ? -17.426 -19.225 36.045 1.00 68.50 338 ALA A N 1
ATOM 2438 C CA . ALA A 1 338 ? -16.852 -18.578 37.218 1.00 68.50 338 ALA A CA 1
ATOM 2439 C C . ALA A 1 338 ? -16.458 -19.590 38.314 1.00 68.50 338 ALA A C 1
ATOM 2441 O O . ALA A 1 338 ? -15.608 -19.279 39.148 1.00 68.50 338 ALA A O 1
ATOM 2442 N N . SER A 1 339 ? -17.030 -20.803 38.311 1.00 64.81 339 SER A N 1
ATOM 2443 C CA . SER A 1 339 ? -16.710 -21.842 39.295 1.00 64.81 339 SER A CA 1
ATOM 2444 C C . SER A 1 339 ? -15.375 -22.546 39.020 1.00 64.81 339 SER A C 1
ATOM 2446 O O . SER A 1 339 ? -14.693 -22.968 39.956 1.00 64.81 339 SER A O 1
ATOM 2448 N N . ALA A 1 340 ? -14.942 -22.607 37.755 1.00 63.06 340 ALA A N 1
ATOM 2449 C CA . ALA A 1 340 ? -13.696 -23.264 37.363 1.00 63.06 340 ALA A CA 1
ATOM 2450 C C . ALA A 1 340 ? -12.451 -22.497 37.849 1.00 63.06 340 ALA A C 1
ATOM 2452 O O . ALA A 1 340 ? -11.466 -23.116 38.261 1.00 63.06 340 ALA A O 1
ATOM 2453 N N . ALA A 1 341 ? -12.518 -21.161 37.890 1.00 59.09 341 ALA A N 1
ATOM 2454 C CA . ALA A 1 341 ? -11.402 -20.292 38.278 1.00 59.09 341 ALA A CA 1
ATOM 2455 C C . ALA A 1 341 ? -10.930 -20.504 39.732 1.00 59.09 341 ALA A C 1
ATOM 2457 O O . ALA A 1 341 ? -9.753 -20.309 40.041 1.00 59.09 341 ALA A O 1
ATOM 2458 N N . SER A 1 342 ? -11.819 -20.945 40.629 1.00 56.16 342 SER A N 1
ATOM 2459 C CA . SER A 1 342 ? -11.471 -21.238 42.027 1.00 56.16 342 SER A CA 1
ATOM 2460 C C . SER A 1 342 ? -10.731 -22.567 42.205 1.00 56.16 342 SER A C 1
ATOM 2462 O O . SER A 1 342 ? -10.064 -22.754 43.219 1.00 56.16 342 SER A O 1
ATOM 2464 N N . SER A 1 343 ? -10.826 -23.486 41.238 1.00 56.28 343 SER A N 1
ATOM 2465 C CA . SER A 1 343 ? -10.203 -24.815 41.329 1.00 56.28 343 SER A CA 1
ATOM 2466 C C . SER A 1 343 ? -8.724 -24.827 40.925 1.00 56.28 343 SER A C 1
ATOM 2468 O O . SER A 1 343 ? -7.949 -25.618 41.461 1.00 56.28 343 SER A O 1
ATOM 2470 N N . GLU A 1 344 ? -8.307 -23.925 40.029 1.00 55.50 344 GLU A N 1
ATOM 2471 C CA . GLU A 1 344 ? -6.923 -23.862 39.539 1.00 55.50 344 GLU A CA 1
ATOM 2472 C C . GLU A 1 344 ? -6.001 -23.015 40.421 1.00 55.50 344 GLU A C 1
ATOM 2474 O O . GLU A 1 344 ? -4.801 -23.284 40.496 1.00 55.50 344 GLU A O 1
ATOM 2479 N N . GLN A 1 345 ? -6.540 -22.041 41.162 1.00 54.03 345 GLN A N 1
ATOM 2480 C CA . GLN A 1 345 ? -5.788 -21.333 42.200 1.00 54.03 345 GLN A CA 1
ATOM 2481 C C . GLN A 1 345 ? -5.717 -22.161 43.479 1.00 54.03 345 GLN A C 1
ATOM 2483 O O . GLN A 1 345 ? -6.035 -21.652 44.549 1.00 54.03 345 GLN A O 1
ATOM 2488 N N . GLY A 1 346 ? -5.286 -23.422 43.373 1.00 45.62 346 GLY A N 1
ATOM 2489 C CA . GLY A 1 346 ? -4.866 -24.246 44.500 1.00 45.62 346 GLY A CA 1
ATOM 2490 C C . GLY A 1 346 ? -3.784 -23.519 45.294 1.00 45.62 346 GLY A C 1
ATOM 2491 O O . GLY A 1 346 ? -2.590 -23.760 45.127 1.00 45.62 346 GLY A O 1
ATOM 2492 N N . LEU A 1 347 ? -4.227 -22.594 46.141 1.00 43.94 347 LEU A N 1
ATOM 2493 C CA . LEU A 1 347 ? -3.512 -21.976 47.227 1.00 43.94 347 LEU A CA 1
ATOM 2494 C C . LEU A 1 347 ? -3.212 -23.132 48.167 1.00 43.94 347 LEU A C 1
ATOM 2496 O O . LEU A 1 347 ? -3.978 -23.461 49.068 1.00 43.94 347 LEU A O 1
ATOM 2500 N N . SER A 1 348 ? -2.090 -23.786 47.879 1.00 36.97 348 SER A N 1
ATOM 2501 C CA . SER A 1 348 ? -1.209 -24.358 48.880 1.00 36.97 348 SER A CA 1
ATOM 2502 C C . SER A 1 348 ? -0.930 -23.256 49.905 1.00 36.97 348 SER A C 1
ATOM 2504 O O . SER A 1 348 ? 0.056 -22.529 49.782 1.00 36.97 348 SER A O 1
ATOM 2506 N N . LEU A 1 349 ? -1.850 -23.085 50.853 1.00 36.91 349 LEU A N 1
ATOM 2507 C CA . LEU A 1 349 ? -1.551 -22.504 52.155 1.00 36.91 349 LEU A CA 1
ATOM 2508 C C . LEU A 1 349 ? -0.646 -23.469 52.922 1.00 36.91 349 LEU A C 1
ATOM 2510 O O . LEU A 1 349 ? -0.928 -24.689 52.886 1.00 36.91 349 LEU A O 1
#

InterPro domains:
  IPR007858 Dpy-30 motif [PF05186] (3-40)
  IPR037856 Sdc1/DPY30 [PTHR23356] (4-261)

Radius of gyration: 44.72 Å; chains: 1; bounding box: 91×50×158 Å